Protein AF-A0A088GGJ1-F1 (afdb_monomer_lite)

Radius of gyration: 20.1 Å; chains: 1; bounding box: 57×40×62 Å

Secondary structure (DSSP, 8-state):
----PPPP-------PPP-EEEEEE-TTSSHHHHHTTSSSEEEEESSSHHHHTTS-EE---SHHHHHHHHHHTTTTT--EEEEE-HHHHHHHHHHHHHHHSTT-SSTTTGGGSTTHHHHHHHHHHHHHHHHHHHS-SEEEEEEEEEEETTEEEE-S-HHHHHHHHHH-SEEEEE-TT--EEEEEESS---GGG--GGGGG-B-HHHHHHHHHHHTT-

InterPro domains:
  IPR027417 P-loop containing nucleoside triphosphate hydrolase [SSF52540] (17-92)

Sequence (217 aa):
MPVKLSKFQEVTLKKPDPQIIAVYGEPMAGKTTFAGKGEKVLFLSFDGNAEKAGYNAEKPSSFDEIMEYIDVASDYGYETLVIDTVEDMAQLLETDIIDSDSKATSLKDANGGYGAGYSEFNKNFTKVVNAISNSGLKAFYLMRAQQTDEGLDIVLKEKLFNIIGGYSDGLIEISMKHEAKWKKKRYDWDAAQLTGPLANVTDPLKAKEEKLKELGL

Organism: NCBI:txid759620

pLDDT: mean 93.18, std 7.11, range [56.31, 98.81]

Structure (mmCIF, N/CA/C/O backbone):
data_AF-A0A088GGJ1-F1
#
_entry.id   AF-A0A088GGJ1-F1
#
loop_
_atom_site.group_PDB
_atom_site.id
_atom_site.type_symbol
_atom_site.label_atom_id
_atom_site.label_alt_id
_atom_site.label_comp_id
_atom_site.label_asym_id
_atom_site.label_entity_id
_atom_site.label_seq_id
_atom_site.pdbx_PDB_ins_code
_atom_site.Cartn_x
_atom_site.Cartn_y
_atom_site.Cartn_z
_atom_site.occupancy
_atom_site.B_iso_or_equiv
_atom_site.auth_seq_id
_atom_site.auth_comp_id
_atom_site.auth_asym_id
_atom_site.auth_atom_id
_atom_site.pdbx_PDB_model_num
ATOM 1 N N . MET A 1 1 ? -33.533 20.213 -29.602 1.00 56.31 1 MET A N 1
ATOM 2 C CA . MET A 1 1 ? -33.935 19.188 -28.613 1.00 56.31 1 MET A CA 1
ATOM 3 C C . MET A 1 1 ? -34.028 19.853 -27.247 1.00 56.31 1 MET A C 1
ATOM 5 O O . MET A 1 1 ? -33.085 20.557 -26.908 1.00 56.31 1 MET A O 1
ATOM 9 N N . PRO A 1 2 ? -35.131 19.708 -26.493 1.00 72.25 2 PRO A N 1
ATOM 10 C CA . PRO A 1 2 ? -35.205 20.233 -25.133 1.00 72.25 2 PRO A CA 1
ATOM 11 C C . PRO A 1 2 ? -34.287 19.424 -24.207 1.00 72.25 2 PRO A C 1
ATOM 13 O O . PRO A 1 2 ? -34.260 18.194 -24.269 1.00 72.25 2 PRO A O 1
ATOM 16 N N . VAL A 1 3 ? -33.521 20.119 -23.366 1.00 67.00 3 VAL A N 1
ATOM 17 C CA . VAL A 1 3 ? -32.640 19.501 -22.367 1.00 67.00 3 VAL A CA 1
ATOM 18 C C . VAL A 1 3 ? -33.502 18.814 -21.306 1.00 67.00 3 VAL A C 1
ATOM 20 O O . VAL A 1 3 ? -34.358 19.449 -20.693 1.00 67.00 3 VAL A O 1
ATOM 23 N N . LYS A 1 4 ? -33.277 17.517 -21.072 1.00 71.56 4 LYS A N 1
ATOM 24 C CA . LYS A 1 4 ? -33.809 16.811 -19.899 1.00 71.56 4 LYS A CA 1
ATOM 25 C C . LYS A 1 4 ? -32.833 17.001 -18.741 1.00 71.56 4 LYS A C 1
ATOM 27 O O . LYS A 1 4 ? -31.822 16.312 -18.679 1.00 71.56 4 LYS A O 1
ATOM 32 N N . LEU A 1 5 ? -33.142 17.923 -17.834 1.00 73.31 5 LEU A N 1
ATOM 33 C CA . LEU A 1 5 ? -32.525 17.951 -16.508 1.00 73.31 5 LEU A CA 1
ATOM 34 C C . LEU A 1 5 ? -33.343 17.077 -15.554 1.00 73.31 5 LEU A C 1
ATOM 36 O O . LEU A 1 5 ? -34.572 17.171 -15.516 1.00 73.31 5 LEU A O 1
ATOM 40 N N . SER A 1 6 ? -32.662 16.223 -14.790 1.00 80.25 6 SER A N 1
ATOM 41 C CA . SER A 1 6 ? -33.277 15.536 -13.656 1.00 80.25 6 SER A CA 1
ATOM 42 C C . SER A 1 6 ? -33.669 16.554 -12.582 1.00 80.25 6 SER A C 1
ATOM 44 O O . SER A 1 6 ? -33.078 17.629 -12.462 1.00 80.25 6 SER A O 1
ATOM 46 N N . LYS A 1 7 ? -34.698 16.225 -11.795 1.00 81.31 7 LYS A N 1
ATOM 47 C CA . LYS A 1 7 ? -35.047 17.028 -10.621 1.00 81.31 7 LYS A CA 1
ATOM 48 C C . LYS A 1 7 ? -33.914 16.941 -9.601 1.00 81.31 7 LYS A C 1
ATOM 5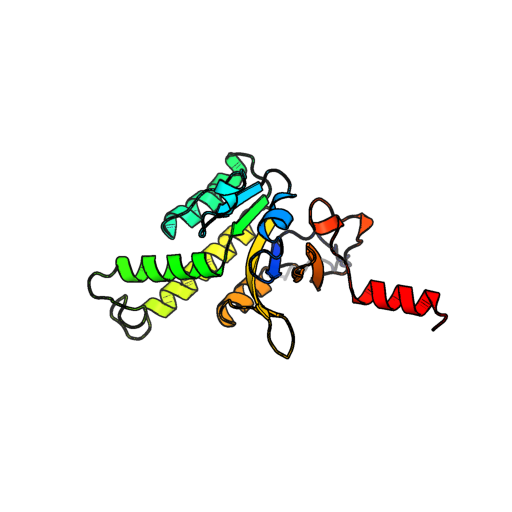0 O O . LYS A 1 7 ? -33.343 15.869 -9.411 1.00 81.31 7 LYS A O 1
ATOM 55 N N . PHE A 1 8 ? -33.637 18.063 -8.943 1.00 83.62 8 PHE A N 1
ATOM 56 C CA . PHE A 1 8 ? -32.744 18.110 -7.793 1.00 83.62 8 PHE A CA 1
ATOM 57 C C . PHE A 1 8 ? -33.189 17.072 -6.753 1.00 83.62 8 PHE A C 1
ATOM 59 O O . PHE A 1 8 ? -34.368 17.018 -6.397 1.00 83.62 8 PHE A O 1
ATOM 66 N N . GLN A 1 9 ? -32.251 16.244 -6.301 1.00 84.88 9 GLN A N 1
ATOM 67 C CA . GLN A 1 9 ? -32.431 15.355 -5.161 1.00 84.88 9 GLN A CA 1
ATOM 68 C C . GLN A 1 9 ? -31.601 15.893 -4.003 1.00 84.88 9 GLN A C 1
ATOM 70 O O . GLN A 1 9 ? -30.448 16.282 -4.195 1.00 84.88 9 GLN A O 1
ATOM 75 N N . GLU A 1 10 ? -32.182 15.894 -2.806 1.00 79.38 10 GLU A N 1
ATOM 76 C CA . GLU A 1 10 ? -31.410 16.126 -1.590 1.00 79.38 10 GLU A CA 1
ATOM 77 C C . GLU A 1 10 ? -30.337 15.042 -1.460 1.00 79.38 10 GLU A C 1
ATOM 79 O O . GLU A 1 10 ? -30.614 13.845 -1.553 1.00 79.38 10 GLU A O 1
ATOM 84 N N . VAL A 1 11 ? -29.091 15.474 -1.281 1.00 80.69 11 VAL A N 1
ATOM 85 C CA . VAL A 1 11 ? -27.947 14.573 -1.163 1.00 80.69 11 VAL A CA 1
ATOM 86 C C . VAL A 1 11 ? -27.756 14.225 0.307 1.00 80.69 11 VAL A C 1
ATOM 88 O O . VAL A 1 11 ? -27.338 15.064 1.101 1.00 80.69 11 VAL A O 1
ATOM 91 N N . THR A 1 12 ? -28.011 12.970 0.673 1.00 76.62 12 THR A N 1
ATOM 92 C CA . THR A 1 12 ? -27.539 12.420 1.949 1.00 76.62 12 THR A CA 1
ATOM 93 C C . THR A 1 12 ? -26.160 11.809 1.740 1.00 76.62 12 THR A C 1
ATOM 95 O O . THR A 1 12 ? -26.017 10.784 1.072 1.00 76.62 12 THR A O 1
ATOM 98 N N . LEU A 1 13 ? -25.133 12.437 2.310 1.00 75.75 13 LEU A N 1
ATOM 99 C CA . LEU A 1 13 ? -23.775 11.905 2.269 1.00 75.75 13 LEU A CA 1
ATOM 100 C C . LEU A 1 13 ? -23.693 10.653 3.152 1.00 75.75 13 LEU A C 1
ATOM 102 O O . LEU A 1 13 ? -23.905 10.723 4.362 1.00 75.75 13 LEU A O 1
ATOM 106 N N . LYS A 1 14 ? -23.381 9.504 2.547 1.00 76.44 14 LYS A N 1
ATOM 107 C CA . LYS A 1 14 ? -23.030 8.284 3.284 1.00 76.44 14 LYS A CA 1
ATOM 108 C C . LYS A 1 14 ? -21.540 8.311 3.612 1.00 76.44 14 LYS A C 1
ATOM 110 O O . LYS A 1 14 ? -20.738 8.707 2.771 1.00 76.44 14 LYS A O 1
ATOM 115 N N . LYS A 1 15 ? -21.179 7.872 4.819 1.00 85.00 15 LYS A N 1
ATOM 116 C CA . LYS A 1 15 ? -19.791 7.599 5.204 1.00 85.00 15 LYS A CA 1
ATOM 117 C C . LYS A 1 15 ? -19.523 6.115 4.928 1.00 85.00 15 LYS A C 1
ATOM 119 O O . LYS A 1 15 ? -20.029 5.298 5.692 1.00 85.00 15 LYS A O 1
ATOM 124 N N . PRO A 1 16 ? -18.847 5.750 3.829 1.00 87.81 16 PRO A N 1
ATOM 125 C CA . PRO A 1 16 ? -18.497 4.357 3.584 1.00 87.81 16 PRO A CA 1
ATOM 126 C C . PRO A 1 16 ? -17.474 3.872 4.615 1.00 87.81 16 PRO A C 1
ATOM 128 O O . PRO A 1 16 ? -16.699 4.672 5.155 1.00 87.81 16 PRO A O 1
ATOM 131 N N . ASP A 1 17 ? -17.454 2.563 4.846 1.00 89.94 17 ASP A N 1
ATOM 132 C CA . ASP A 1 17 ? -16.420 1.923 5.654 1.00 89.94 17 ASP A CA 1
ATOM 133 C C . ASP A 1 17 ? -15.046 2.094 4.993 1.00 89.94 17 ASP A C 1
ATOM 135 O O . ASP A 1 17 ? -14.956 2.016 3.762 1.00 89.94 17 ASP A O 1
ATOM 139 N N . PRO A 1 18 ? -13.971 2.298 5.774 1.00 94.50 18 PRO A N 1
ATOM 140 C CA . PRO A 1 18 ? -12.622 2.412 5.233 1.00 94.50 18 PRO A CA 1
ATOM 141 C C . PRO A 1 18 ? -12.204 1.128 4.509 1.00 94.50 18 PRO A C 1
ATOM 143 O O . PRO A 1 18 ? -12.178 0.051 5.115 1.00 94.50 18 PRO A O 1
ATOM 146 N N . GLN A 1 19 ? -11.838 1.256 3.233 1.00 95.62 19 GLN A N 1
ATOM 147 C CA . GLN A 1 19 ? -11.406 0.137 2.395 1.00 95.62 19 GLN A CA 1
ATOM 148 C C . GLN A 1 19 ? -9.896 0.134 2.188 1.00 95.62 19 GLN A C 1
ATOM 150 O O . GLN A 1 19 ? -9.280 -0.921 2.267 1.00 95.62 19 GLN A O 1
ATOM 155 N N . ILE A 1 20 ? -9.279 1.294 1.958 1.00 97.94 20 ILE A N 1
ATOM 156 C CA . ILE A 1 20 ? -7.857 1.372 1.599 1.00 97.94 20 ILE A CA 1
ATOM 157 C C . ILE A 1 20 ? -7.114 2.191 2.642 1.00 97.94 20 ILE A C 1
ATOM 159 O O . ILE A 1 20 ? -7.372 3.382 2.805 1.00 97.94 20 ILE A O 1
ATOM 163 N N . ILE A 1 21 ? -6.174 1.571 3.348 1.00 98.38 21 ILE A N 1
ATOM 164 C CA . ILE A 1 21 ? -5.473 2.194 4.468 1.00 98.38 21 ILE A CA 1
ATOM 165 C C . ILE A 1 21 ? -3.963 2.149 4.254 1.00 98.38 21 ILE A C 1
ATOM 167 O O . ILE A 1 21 ? -3.356 1.092 4.095 1.00 98.38 21 ILE A O 1
ATOM 171 N N . ALA A 1 22 ? -3.338 3.319 4.324 1.00 98.56 22 ALA A N 1
ATOM 172 C CA . ALA A 1 22 ? -1.894 3.445 4.393 1.00 98.56 22 ALA A CA 1
ATOM 173 C C . ALA A 1 22 ? -1.427 3.298 5.849 1.00 98.56 22 ALA A C 1
ATOM 175 O O . ALA A 1 22 ? -1.969 3.939 6.751 1.00 98.56 22 ALA A O 1
ATOM 176 N N . VAL A 1 23 ? -0.409 2.475 6.086 1.00 98.56 23 VAL A N 1
ATOM 177 C CA . VAL A 1 23 ? 0.143 2.196 7.416 1.00 98.56 23 VAL A CA 1
ATOM 178 C C . VAL A 1 23 ? 1.650 2.391 7.375 1.00 98.56 23 VAL A C 1
ATOM 180 O O . VAL A 1 23 ? 2.334 1.781 6.558 1.00 98.56 23 VAL A O 1
ATOM 183 N N . TYR A 1 24 ? 2.189 3.203 8.279 1.00 98.50 24 TYR A N 1
ATOM 184 C CA . TYR A 1 24 ? 3.630 3.407 8.399 1.00 98.50 24 TYR A CA 1
ATOM 185 C C . TYR A 1 24 ? 4.116 3.241 9.835 1.00 98.50 24 TYR A C 1
ATOM 187 O O . TYR A 1 24 ? 3.351 3.321 10.796 1.00 98.50 24 TYR A O 1
ATOM 195 N N . GLY A 1 25 ? 5.411 2.988 9.974 1.00 98.06 25 GLY A N 1
ATOM 196 C CA . GLY A 1 25 ? 6.075 2.805 11.257 1.00 98.06 25 GLY A CA 1
ATOM 197 C C . GLY A 1 25 ? 7.476 2.242 11.070 1.00 98.06 25 GLY A C 1
ATOM 198 O O . GLY A 1 25 ? 7.819 1.737 9.993 1.00 98.06 25 GLY A O 1
ATOM 199 N N . GLU A 1 26 ? 8.279 2.292 12.124 1.00 96.75 26 GLU A N 1
ATOM 200 C CA . GLU A 1 26 ? 9.641 1.756 12.112 1.00 96.75 26 GLU A CA 1
ATOM 201 C C . GLU A 1 26 ? 9.669 0.252 11.783 1.00 96.75 26 GLU A C 1
ATOM 203 O O . GLU A 1 26 ? 8.655 -0.461 11.914 1.00 96.75 26 GLU A O 1
ATOM 208 N N . PRO A 1 27 ? 10.808 -0.276 11.303 1.00 94.69 27 PRO A N 1
ATOM 209 C CA . PRO A 1 27 ? 11.035 -1.715 11.279 1.00 94.69 27 PRO A CA 1
ATOM 210 C C . PRO A 1 27 ? 10.676 -2.340 12.633 1.00 94.69 27 PRO A C 1
ATOM 212 O O . PRO A 1 27 ? 10.965 -1.777 13.680 1.00 94.69 27 PRO A O 1
ATOM 215 N N . MET A 1 28 ? 10.017 -3.501 12.612 1.00 94.12 28 MET A N 1
ATOM 216 C CA . MET A 1 28 ? 9.553 -4.213 13.817 1.00 94.12 28 MET A CA 1
ATOM 217 C C . MET A 1 28 ? 8.445 -3.525 14.641 1.00 94.12 28 MET A C 1
ATOM 219 O O . MET A 1 28 ? 7.999 -4.100 15.629 1.00 94.12 28 MET A O 1
ATOM 223 N N . ALA A 1 29 ? 7.882 -2.391 14.204 1.00 96.06 29 ALA A N 1
ATOM 224 C CA . ALA A 1 29 ? 6.746 -1.755 14.891 1.00 96.06 29 ALA A CA 1
ATOM 225 C C . ALA A 1 29 ? 5.457 -2.613 14.916 1.00 96.06 29 ALA A C 1
ATOM 227 O O . ALA A 1 29 ? 4.518 -2.307 15.645 1.00 96.06 29 ALA A O 1
ATOM 228 N N . GLY A 1 30 ? 5.394 -3.714 14.156 1.00 96.06 30 GLY A N 1
ATOM 229 C CA . GLY A 1 30 ? 4.238 -4.622 14.116 1.00 96.06 30 GLY A CA 1
ATOM 230 C C . GLY A 1 30 ? 3.258 -4.356 12.969 1.00 96.06 30 GLY A C 1
ATOM 231 O O . GLY A 1 30 ? 2.095 -4.728 13.073 1.00 96.06 30 GLY A O 1
ATOM 232 N N . LYS A 1 31 ? 3.714 -3.736 11.872 1.00 97.62 31 LYS A N 1
ATOM 233 C CA . LYS A 1 31 ? 2.897 -3.431 10.679 1.00 97.62 31 LYS A CA 1
ATOM 234 C C . LYS A 1 31 ? 2.270 -4.675 10.038 1.00 97.62 31 LYS A C 1
ATOM 236 O O . LYS A 1 31 ? 1.054 -4.725 9.881 1.00 97.62 31 LYS A O 1
ATOM 241 N N . THR A 1 32 ? 3.077 -5.697 9.753 1.00 97.50 32 THR A N 1
ATOM 242 C CA . THR A 1 32 ? 2.615 -6.980 9.199 1.00 97.50 32 THR A CA 1
ATOM 243 C C . THR A 1 32 ? 1.610 -7.651 10.140 1.00 97.50 32 THR A C 1
ATOM 245 O O . THR A 1 32 ? 0.530 -8.046 9.718 1.00 97.50 32 THR A O 1
ATOM 248 N N . THR A 1 33 ? 1.897 -7.677 11.449 1.00 97.19 33 THR A N 1
ATOM 249 C CA . THR A 1 33 ? 0.981 -8.205 12.478 1.00 97.19 33 THR A CA 1
ATOM 250 C C . THR A 1 33 ? -0.325 -7.423 12.574 1.00 97.19 33 THR A C 1
ATOM 252 O O . THR A 1 3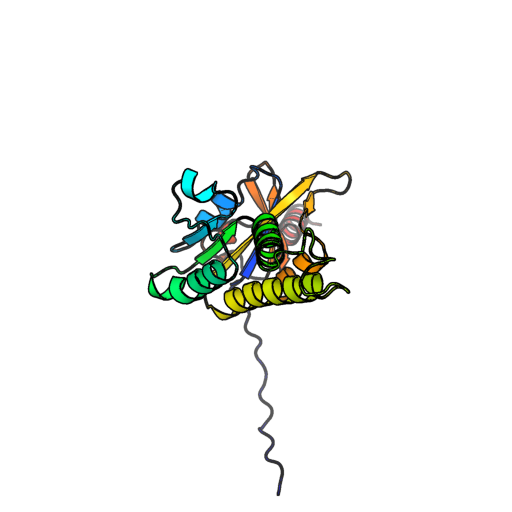3 ? -1.373 -8.002 12.848 1.00 97.19 33 THR A O 1
ATOM 255 N N . PHE A 1 34 ? -0.286 -6.105 12.383 1.00 97.81 34 PHE A N 1
ATOM 256 C CA . PHE A 1 34 ? -1.483 -5.277 12.343 1.00 97.81 34 PHE A CA 1
ATOM 257 C C . PHE A 1 34 ? -2.349 -5.650 11.138 1.00 97.81 34 PHE A C 1
ATOM 259 O O . PHE A 1 34 ? -3.504 -6.017 11.327 1.00 97.81 34 PHE A O 1
ATOM 266 N N . ALA A 1 35 ? -1.792 -5.643 9.925 1.00 97.50 35 ALA A N 1
ATOM 267 C CA . ALA A 1 35 ? -2.544 -5.972 8.714 1.00 97.50 35 ALA A CA 1
ATOM 268 C C . ALA A 1 35 ? -3.042 -7.431 8.692 1.00 97.50 35 ALA A C 1
ATOM 270 O O . ALA A 1 35 ? -4.145 -7.702 8.223 1.00 97.50 35 ALA A O 1
ATOM 271 N N . GLY A 1 36 ? -2.283 -8.356 9.286 1.00 97.19 36 GLY A N 1
ATOM 272 C CA . GLY A 1 36 ? -2.622 -9.780 9.367 1.00 97.19 36 GLY A CA 1
ATOM 273 C C . GLY A 1 36 ? -3.855 -10.108 10.215 1.00 97.19 36 GLY A C 1
ATOM 274 O O . GLY A 1 36 ? -4.354 -11.225 10.146 1.00 97.19 36 GLY A O 1
ATOM 275 N N . LYS A 1 37 ? -4.387 -9.150 10.988 1.00 96.19 37 LYS A N 1
ATOM 276 C CA . LYS A 1 37 ? -5.664 -9.295 11.717 1.00 96.19 37 LYS A CA 1
ATOM 277 C C . LYS A 1 37 ? -6.896 -9.032 10.838 1.00 96.19 37 LYS A C 1
ATOM 279 O O . LYS A 1 37 ? -8.009 -8.994 11.363 1.00 96.19 37 LYS A O 1
ATOM 284 N N . GLY A 1 38 ? -6.704 -8.759 9.546 1.00 95.25 38 GLY A N 1
ATOM 285 C CA . GLY A 1 38 ? -7.784 -8.627 8.570 1.00 95.25 38 GLY A CA 1
ATOM 286 C C . GLY A 1 38 ? -8.504 -9.949 8.291 1.00 95.25 38 GLY A C 1
ATOM 287 O O . GLY A 1 38 ? -8.072 -11.023 8.708 1.00 95.25 38 GLY A O 1
ATOM 288 N N . GLU A 1 39 ? -9.614 -9.868 7.566 1.00 96.31 39 GLU A N 1
ATOM 289 C CA . GLU A 1 39 ? -10.362 -11.043 7.115 1.00 96.31 39 GLU A CA 1
ATOM 290 C C . GLU A 1 39 ? -9.713 -11.600 5.846 1.00 96.31 39 GLU A C 1
ATOM 292 O O . GLU A 1 39 ? -9.422 -10.837 4.923 1.00 96.31 39 GLU A O 1
ATOM 297 N N . LYS A 1 40 ? -9.456 -12.920 5.835 1.00 97.81 40 LYS A N 1
ATOM 298 C CA . LYS A 1 40 ? -8.882 -13.693 4.714 1.00 97.81 40 LYS A CA 1
ATOM 299 C C . LYS A 1 40 ? -7.817 -12.906 3.942 1.00 97.81 40 LYS A C 1
ATOM 301 O O . LYS A 1 40 ? -8.040 -12.449 2.821 1.00 97.81 40 LYS A O 1
ATOM 306 N N . VAL A 1 41 ? -6.678 -12.713 4.598 1.00 98.44 41 VAL A N 1
ATOM 307 C CA . VAL A 1 41 ? -5.607 -11.831 4.129 1.00 98.44 41 VAL A CA 1
ATOM 308 C C . VAL A 1 41 ? -4.680 -12.552 3.153 1.00 98.44 41 VAL A C 1
ATOM 310 O O . VAL A 1 41 ? -4.210 -13.648 3.468 1.00 98.44 41 VAL A O 1
ATOM 313 N N . LEU A 1 42 ? -4.381 -11.898 2.030 1.00 98.69 42 LEU A N 1
ATOM 314 C CA . LEU A 1 42 ? -3.253 -12.195 1.148 1.00 98.69 42 LEU A CA 1
ATOM 315 C C . LEU A 1 42 ? -2.199 -11.092 1.277 1.00 98.69 42 LEU A C 1
ATOM 317 O O . LEU A 1 42 ? -2.494 -9.912 1.071 1.00 98.69 42 LEU A O 1
ATOM 321 N N . PHE A 1 43 ? -0.963 -11.474 1.579 1.00 98.81 43 PHE A N 1
ATOM 322 C CA . PHE A 1 43 ? 0.186 -10.577 1.517 1.00 98.81 43 PHE A CA 1
ATOM 323 C C . PHE A 1 43 ? 0.891 -10.709 0.168 1.00 98.81 43 PHE A C 1
ATOM 325 O O . PHE A 1 43 ? 1.319 -11.794 -0.203 1.00 98.81 43 PHE A O 1
ATOM 332 N N . LEU A 1 44 ? 1.108 -9.590 -0.516 1.00 98.50 44 LEU A N 1
ATOM 333 C CA . LEU A 1 44 ? 2.184 -9.462 -1.494 1.00 98.50 44 LEU A CA 1
ATOM 334 C C . LEU A 1 44 ? 3.422 -9.001 -0.721 1.00 98.50 44 LEU A C 1
ATOM 336 O O . LEU A 1 44 ? 3.578 -7.814 -0.415 1.00 98.50 44 LEU A O 1
ATOM 340 N N . SER A 1 45 ? 4.236 -9.974 -0.304 1.00 96.62 45 SER A N 1
ATOM 341 C CA . SER A 1 45 ? 5.382 -9.794 0.587 1.00 96.62 45 SER A CA 1
ATOM 342 C C . SER A 1 45 ? 6.682 -9.731 -0.208 1.00 96.62 45 SER A C 1
ATOM 344 O O . SER A 1 45 ? 7.277 -10.742 -0.575 1.00 96.62 45 SER A O 1
ATOM 346 N N . PHE A 1 46 ? 7.158 -8.515 -0.440 1.00 96.06 46 PHE A N 1
ATOM 347 C CA . PHE A 1 46 ? 8.383 -8.234 -1.183 1.00 96.06 46 PHE A CA 1
ATOM 348 C C . PHE A 1 46 ? 9.644 -8.475 -0.333 1.00 96.06 46 PHE A C 1
ATOM 350 O O . PHE A 1 46 ? 10.674 -8.909 -0.859 1.00 96.06 46 PHE A O 1
ATOM 357 N N . ASP A 1 47 ? 9.554 -8.298 0.991 1.00 90.25 47 ASP A N 1
ATOM 358 C CA . ASP A 1 47 ? 10.647 -8.590 1.931 1.00 90.25 47 ASP A CA 1
ATOM 359 C C . ASP A 1 47 ? 10.681 -10.057 2.419 1.00 90.25 47 ASP A C 1
ATOM 361 O O . ASP A 1 47 ? 11.677 -10.507 2.998 1.00 90.25 47 ASP A O 1
ATOM 365 N N . GLY A 1 48 ? 9.620 -10.827 2.146 1.00 89.44 48 GLY A N 1
ATOM 366 C CA . GLY A 1 48 ? 9.462 -12.234 2.526 1.00 89.44 48 GLY A CA 1
ATOM 367 C C . GLY A 1 48 ? 9.232 -12.474 4.023 1.00 89.44 48 GLY A C 1
ATOM 368 O O . GLY A 1 48 ? 9.353 -13.610 4.488 1.00 89.44 48 GLY A O 1
ATOM 369 N N . ASN A 1 49 ? 8.953 -11.437 4.815 1.00 91.81 49 ASN A N 1
ATOM 370 C CA . ASN A 1 49 ? 8.747 -11.592 6.257 1.00 91.81 49 ASN A CA 1
ATOM 371 C C . ASN A 1 49 ? 7.350 -12.117 6.603 1.00 91.81 49 ASN A C 1
ATOM 373 O O . ASN A 1 49 ? 7.208 -12.821 7.604 1.00 91.81 49 ASN A O 1
ATOM 377 N N . ALA A 1 50 ? 6.333 -11.824 5.787 1.00 94.81 50 ALA A N 1
ATOM 378 C CA . ALA A 1 50 ? 4.971 -12.292 6.040 1.00 94.81 50 ALA A CA 1
ATOM 379 C C . ALA A 1 50 ? 4.862 -13.824 5.924 1.00 94.81 50 ALA A C 1
ATOM 381 O O . ALA A 1 50 ? 4.288 -14.464 6.804 1.00 94.81 50 ALA A O 1
ATOM 382 N N . GLU A 1 51 ? 5.494 -14.418 4.907 1.00 93.69 51 GLU A N 1
ATOM 383 C CA . GLU A 1 51 ? 5.547 -15.876 4.722 1.00 93.69 51 GLU A CA 1
ATOM 384 C C . GLU A 1 51 ? 6.233 -16.562 5.914 1.00 93.69 51 GLU A C 1
ATOM 386 O O . GLU A 1 51 ? 5.698 -17.497 6.505 1.00 93.69 51 GLU A O 1
ATOM 391 N N . LYS A 1 52 ? 7.385 -16.035 6.352 1.00 93.19 52 LYS A N 1
ATOM 392 C CA . LYS A 1 52 ? 8.116 -16.551 7.526 1.00 93.19 52 LYS A CA 1
ATOM 393 C C . LYS A 1 52 ? 7.306 -16.469 8.819 1.00 93.19 52 LYS A C 1
ATOM 395 O O . LYS A 1 52 ? 7.528 -17.266 9.727 1.00 93.19 52 LYS A O 1
ATOM 400 N N . ALA A 1 53 ? 6.397 -15.503 8.915 1.00 93.44 53 ALA A N 1
ATOM 401 C CA . ALA A 1 53 ? 5.481 -15.354 10.039 1.00 93.44 53 ALA A CA 1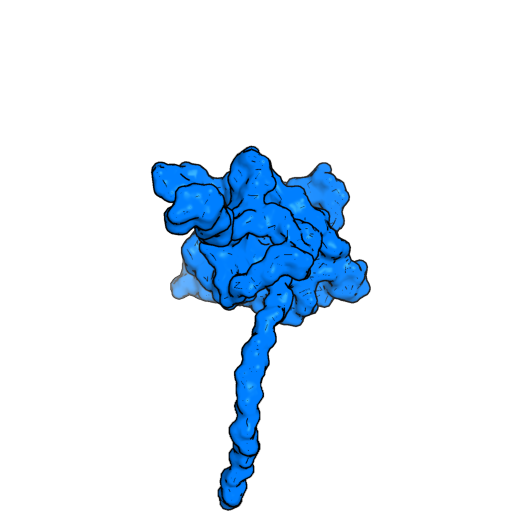
ATOM 402 C C . ALA A 1 53 ? 4.242 -16.270 9.940 1.00 93.44 53 ALA A C 1
ATOM 404 O O . ALA A 1 53 ? 3.436 -16.286 10.870 1.00 93.44 53 ALA A O 1
ATOM 405 N N . GLY A 1 54 ? 4.104 -17.046 8.859 1.00 95.94 54 GLY A N 1
ATOM 406 C CA . GLY A 1 54 ? 3.025 -18.014 8.655 1.00 95.94 54 GLY A CA 1
ATOM 407 C C . GLY A 1 54 ? 1.745 -17.430 8.054 1.00 95.94 54 GLY A C 1
ATOM 408 O O . GLY A 1 54 ? 0.695 -18.063 8.156 1.00 95.94 54 GLY A O 1
ATOM 409 N N . TYR A 1 55 ? 1.799 -16.233 7.461 1.00 97.75 55 TYR A N 1
ATOM 410 C CA . TYR A 1 55 ? 0.665 -15.669 6.723 1.00 97.75 55 TYR A CA 1
ATOM 411 C C . TYR A 1 55 ? 0.580 -16.252 5.307 1.00 97.75 55 TYR A C 1
ATOM 413 O O . TYR A 1 55 ? 1.594 -16.664 4.747 1.00 97.75 55 TYR A O 1
ATOM 421 N N . ASN A 1 56 ? -0.615 -16.222 4.701 1.00 98.06 56 ASN A N 1
ATOM 422 C CA . ASN A 1 56 ? -0.744 -16.445 3.259 1.00 98.06 56 ASN A CA 1
ATOM 423 C C . ASN A 1 56 ? -0.045 -15.288 2.546 1.00 98.06 56 ASN A C 1
ATOM 425 O O . ASN A 1 56 ? -0.507 -14.143 2.607 1.00 98.06 56 ASN A O 1
ATOM 429 N N . ALA A 1 57 ? 1.097 -15.579 1.944 1.00 97.94 57 ALA A N 1
ATOM 430 C CA . ALA A 1 57 ? 1.969 -14.579 1.375 1.00 97.94 57 ALA A CA 1
ATOM 431 C C . ALA A 1 57 ? 2.571 -15.101 0.080 1.00 97.94 57 ALA A C 1
ATOM 433 O O . ALA A 1 57 ? 3.073 -16.218 0.034 1.00 97.94 57 ALA A O 1
ATOM 434 N N . GLU A 1 58 ? 2.555 -14.247 -0.930 1.00 97.88 58 GLU A N 1
ATOM 435 C CA . GLU A 1 58 ? 3.213 -14.468 -2.205 1.00 97.88 58 GLU A CA 1
ATOM 436 C C . GLU A 1 58 ? 4.292 -13.408 -2.383 1.00 97.88 58 GLU A C 1
ATOM 438 O O . GLU A 1 58 ? 4.164 -12.282 -1.887 1.00 97.88 58 GLU A O 1
ATOM 443 N N . LYS A 1 59 ? 5.364 -13.758 -3.092 1.00 96.44 59 LYS A N 1
ATOM 444 C CA . LYS A 1 59 ? 6.457 -12.836 -3.407 1.00 96.44 59 LYS A CA 1
ATOM 445 C C . LYS A 1 59 ? 6.513 -12.603 -4.917 1.00 96.44 59 LYS A C 1
ATOM 447 O O . LYS A 1 59 ? 7.229 -13.334 -5.601 1.00 96.44 59 LYS A O 1
ATOM 452 N N . PRO A 1 60 ? 5.788 -11.594 -5.436 1.00 96.62 60 PRO A N 1
ATOM 453 C CA . PRO A 1 60 ? 5.849 -11.250 -6.848 1.00 96.62 60 PRO A CA 1
ATOM 454 C C . PRO A 1 60 ? 7.267 -10.850 -7.260 1.00 96.62 60 PRO A C 1
ATOM 456 O O . PRO A 1 60 ? 7.996 -10.210 -6.494 1.00 96.62 60 PRO A O 1
ATOM 459 N N . SER A 1 61 ? 7.630 -11.202 -8.486 1.00 96.00 61 SER A N 1
ATOM 460 C CA . SER A 1 61 ? 8.957 -10.987 -9.067 1.00 96.00 61 SER A CA 1
ATOM 461 C C . SER A 1 61 ? 8.961 -10.082 -10.304 1.00 96.00 61 SER A C 1
ATOM 463 O O . SER A 1 61 ? 10.030 -9.771 -10.821 1.00 96.00 61 SER A O 1
ATOM 465 N N . SER A 1 62 ? 7.793 -9.615 -10.751 1.00 97.69 62 SER A N 1
ATOM 466 C CA . SER A 1 62 ? 7.640 -8.689 -11.880 1.00 97.69 62 SER A CA 1
ATOM 467 C C . SER A 1 62 ? 6.392 -7.814 -11.730 1.00 97.69 62 SER A C 1
ATOM 469 O O . SER A 1 62 ? 5.535 -8.074 -10.877 1.00 97.69 62 SER A O 1
ATOM 471 N N . PHE A 1 63 ? 6.263 -6.778 -12.568 1.00 98.31 63 PHE A N 1
ATOM 472 C CA . PHE A 1 63 ? 5.028 -5.992 -12.655 1.00 98.31 63 PHE A CA 1
ATOM 473 C C . PHE A 1 63 ? 3.815 -6.861 -13.017 1.00 98.31 63 PHE A C 1
ATOM 475 O O . PHE A 1 63 ? 2.754 -6.703 -12.412 1.00 98.31 63 PHE A O 1
ATOM 482 N N . ASP A 1 64 ? 3.969 -7.780 -13.971 1.00 98.25 64 ASP A N 1
ATOM 483 C CA . ASP A 1 64 ? 2.865 -8.607 -14.461 1.00 98.25 64 ASP A CA 1
ATOM 484 C C . ASP A 1 64 ? 2.349 -9.563 -13.377 1.00 98.25 64 ASP A C 1
ATOM 486 O O . ASP A 1 64 ? 1.137 -9.657 -13.184 1.00 98.25 64 ASP A O 1
ATOM 490 N N . GLU A 1 65 ? 3.240 -10.174 -12.586 1.00 98.31 65 GLU A N 1
ATOM 491 C CA . GLU A 1 65 ? 2.830 -11.019 -11.454 1.00 98.31 65 GLU A CA 1
ATOM 492 C C . GLU A 1 65 ? 2.064 -10.226 -10.389 1.00 98.31 65 GLU A C 1
ATOM 494 O O . GLU A 1 65 ? 1.060 -10.708 -9.869 1.00 98.31 65 GLU A O 1
ATOM 499 N N . ILE A 1 66 ? 2.487 -8.992 -10.071 1.00 98.62 66 ILE A N 1
ATOM 500 C CA . ILE A 1 66 ? 1.733 -8.134 -9.138 1.00 98.62 66 ILE A CA 1
ATOM 501 C C . ILE A 1 66 ? 0.299 -7.949 -9.642 1.00 98.62 66 ILE A C 1
ATOM 503 O O . ILE A 1 66 ? -0.651 -8.063 -8.867 1.00 98.62 66 ILE A O 1
ATOM 507 N N . MET A 1 67 ? 0.146 -7.640 -10.930 1.00 98.69 67 MET A N 1
ATOM 508 C CA . MET A 1 67 ? -1.160 -7.400 -11.538 1.00 98.69 67 MET A CA 1
ATOM 509 C C . MET A 1 67 ? -2.025 -8.663 -11.541 1.00 98.69 67 MET A C 1
ATOM 511 O O . MET A 1 67 ? -3.208 -8.566 -11.220 1.00 98.69 67 MET A O 1
ATOM 515 N N . GLU A 1 68 ? -1.445 -9.825 -11.844 1.00 98.56 68 GLU A N 1
ATOM 516 C CA . GLU A 1 68 ? -2.141 -11.115 -11.819 1.00 98.56 68 GLU A CA 1
ATOM 517 C C . GLU A 1 68 ? -2.651 -11.452 -10.415 1.00 98.56 68 GLU A C 1
ATOM 519 O O . GLU A 1 68 ? -3.837 -11.736 -10.252 1.00 98.56 68 GLU A O 1
ATOM 524 N N . TYR A 1 69 ? -1.811 -11.328 -9.382 1.00 98.56 69 TYR A N 1
ATOM 525 C CA . TYR A 1 69 ? -2.246 -11.583 -8.007 1.00 98.56 69 TYR A CA 1
ATOM 526 C C . TYR A 1 69 ? -3.393 -10.670 -7.569 1.00 98.56 69 TYR A C 1
ATOM 528 O O . TYR A 1 69 ? -4.304 -11.125 -6.880 1.00 98.56 69 TYR A O 1
ATOM 536 N N . ILE A 1 70 ? -3.365 -9.389 -7.952 1.00 98.56 70 ILE A N 1
ATOM 537 C CA . ILE A 1 70 ? -4.452 -8.450 -7.637 1.00 98.56 70 ILE A CA 1
ATOM 538 C C . ILE A 1 70 ? -5.757 -8.874 -8.323 1.00 98.56 70 ILE A C 1
ATOM 540 O O . ILE A 1 70 ? -6.815 -8.774 -7.704 1.00 98.56 70 ILE A O 1
ATOM 544 N N . ASP A 1 71 ? -5.681 -9.327 -9.575 1.00 98.19 71 ASP A N 1
ATOM 545 C CA . ASP A 1 71 ? -6.842 -9.715 -10.382 1.00 98.19 71 ASP A CA 1
ATOM 546 C C . ASP A 1 71 ? -7.526 -10.972 -9.826 1.00 98.19 71 ASP A C 1
ATOM 548 O O . ASP A 1 71 ? -8.741 -10.988 -9.640 1.00 98.19 71 ASP A O 1
ATOM 552 N N . VAL A 1 72 ? -6.742 -11.996 -9.470 1.00 98.19 72 VAL A N 1
ATOM 553 C CA . VAL A 1 72 ? -7.285 -13.307 -9.070 1.00 98.19 72 VAL A CA 1
ATOM 554 C C . VAL A 1 72 ? -7.563 -13.442 -7.571 1.00 98.19 72 VAL A C 1
ATOM 556 O O . VAL A 1 72 ? -8.229 -14.388 -7.159 1.00 98.19 72 VAL A O 1
ATOM 559 N N . ALA A 1 73 ? -7.078 -12.537 -6.714 1.00 98.25 73 ALA A N 1
ATOM 560 C CA . ALA A 1 73 ? -7.168 -12.705 -5.257 1.00 98.25 73 ALA A CA 1
ATOM 561 C C . ALA A 1 73 ? -8.604 -12.951 -4.747 1.00 98.25 73 ALA A C 1
ATOM 563 O O . ALA A 1 73 ? -8.818 -13.801 -3.877 1.00 98.25 73 ALA A O 1
ATOM 564 N N . SER A 1 74 ? -9.595 -12.247 -5.298 1.00 97.56 74 SER A N 1
ATOM 565 C CA . SER A 1 74 ? -11.000 -12.410 -4.903 1.00 97.56 74 SER A CA 1
ATOM 566 C C . SER A 1 74 ? -11.568 -13.779 -5.307 1.00 97.56 74 SER A C 1
ATOM 568 O O . SER A 1 74 ? -12.285 -14.397 -4.516 1.00 97.56 74 SER A O 1
ATOM 570 N N . ASP A 1 75 ? -11.179 -14.306 -6.472 1.00 97.75 75 ASP A N 1
ATOM 571 C CA . ASP A 1 75 ? -11.583 -15.630 -6.965 1.00 97.75 75 ASP A CA 1
ATOM 572 C C . ASP A 1 75 ? -11.054 -16.766 -6.076 1.00 97.75 75 ASP A C 1
ATOM 574 O O . ASP A 1 75 ? -11.704 -17.802 -5.916 1.00 97.75 75 ASP A O 1
ATOM 578 N N . TYR A 1 76 ? -9.905 -16.548 -5.429 1.00 97.75 76 TYR A N 1
ATOM 579 C CA . TYR A 1 76 ? -9.323 -17.461 -4.439 1.00 97.75 76 TYR A CA 1
ATOM 580 C C . TYR A 1 76 ? -9.879 -17.252 -3.019 1.00 97.75 76 TYR A C 1
ATOM 582 O O . TYR A 1 76 ? -9.468 -17.929 -2.074 1.00 97.75 76 TYR A O 1
ATOM 590 N N . GLY A 1 77 ? -10.857 -16.356 -2.860 1.00 97.88 77 GLY A N 1
ATOM 591 C CA . GLY A 1 77 ? -11.587 -16.138 -1.617 1.00 97.88 77 GLY A CA 1
ATOM 592 C C . GLY A 1 77 ? -10.907 -15.191 -0.633 1.00 97.88 77 GLY A C 1
ATOM 593 O O . GLY A 1 77 ? -11.329 -15.149 0.525 1.00 97.88 77 GLY A O 1
ATOM 594 N N . TYR A 1 78 ? -9.884 -14.444 -1.051 1.00 98.62 78 TYR A N 1
ATOM 595 C CA . TYR A 1 78 ? -9.298 -13.392 -0.225 1.00 98.62 78 TYR A CA 1
ATOM 596 C C . TYR A 1 78 ? -10.220 -12.170 -0.160 1.00 98.62 78 TYR A C 1
ATOM 598 O O . TYR A 1 78 ? -10.888 -11.821 -1.129 1.00 98.62 78 TYR A O 1
ATOM 606 N N . GLU A 1 79 ? -10.246 -11.514 0.999 1.00 98.12 79 GLU A N 1
ATOM 607 C CA . GLU A 1 79 ? -11.069 -10.316 1.254 1.00 98.12 79 GLU A CA 1
ATOM 608 C C . GLU A 1 79 ? -10.203 -9.088 1.578 1.00 98.12 79 GLU A C 1
ATOM 610 O O . GLU A 1 79 ? -10.649 -7.944 1.448 1.00 98.12 79 GLU A O 1
ATOM 615 N N . THR A 1 80 ? -8.942 -9.323 1.958 1.00 98.56 80 THR A N 1
ATOM 616 C CA . THR A 1 80 ? -7.963 -8.281 2.268 1.00 98.56 80 THR A CA 1
ATOM 617 C C . THR A 1 80 ? -6.657 -8.519 1.513 1.00 98.56 80 THR A C 1
ATOM 619 O O . THR A 1 80 ? -6.068 -9.593 1.619 1.00 98.56 80 THR A O 1
ATOM 622 N N . LEU A 1 81 ? -6.161 -7.493 0.825 1.00 98.69 81 LEU A N 1
ATOM 623 C CA . LEU A 1 81 ? -4.850 -7.468 0.182 1.00 98.69 81 LEU A CA 1
ATOM 624 C C . LEU A 1 81 ? -3.871 -6.597 0.981 1.00 98.69 81 LEU A C 1
ATOM 626 O O . LEU A 1 81 ? -4.203 -5.488 1.401 1.00 98.69 81 LEU A O 1
ATOM 630 N N . VAL A 1 82 ? -2.641 -7.064 1.175 1.00 98.75 82 VAL A N 1
ATOM 631 C CA . VAL A 1 82 ? -1.594 -6.306 1.875 1.00 98.75 82 VAL A CA 1
ATOM 632 C C . VAL A 1 82 ? -0.355 -6.190 1.004 1.00 98.75 82 VAL A C 1
ATOM 634 O O . VAL A 1 82 ? 0.157 -7.194 0.527 1.00 98.75 82 VAL A O 1
ATOM 637 N N . ILE A 1 83 ? 0.154 -4.972 0.837 1.00 98.69 83 ILE A N 1
ATOM 638 C CA . ILE A 1 83 ? 1.411 -4.689 0.134 1.00 98.69 83 ILE A CA 1
ATOM 639 C C . ILE A 1 83 ? 2.507 -4.474 1.185 1.00 98.69 83 ILE A C 1
ATOM 641 O O . ILE A 1 83 ? 2.487 -3.452 1.879 1.00 98.69 83 ILE A O 1
ATOM 645 N N . ASP A 1 84 ? 3.438 -5.427 1.319 1.00 97.88 84 ASP A N 1
ATOM 646 C CA . ASP A 1 84 ? 4.466 -5.452 2.376 1.00 97.88 84 ASP A CA 1
ATOM 647 C C . ASP A 1 84 ? 5.893 -5.630 1.803 1.00 97.88 84 ASP A C 1
ATOM 649 O O . ASP A 1 84 ? 6.308 -6.744 1.502 1.00 97.88 84 ASP A O 1
ATOM 653 N N . THR A 1 85 ? 6.693 -4.584 1.584 1.00 97.00 85 THR A N 1
ATOM 654 C CA . THR A 1 85 ? 6.391 -3.154 1.763 1.00 97.00 85 THR A CA 1
ATOM 655 C C . THR A 1 85 ? 6.310 -2.419 0.425 1.00 97.00 85 THR A C 1
ATOM 657 O O . THR A 1 85 ? 6.815 -2.876 -0.602 1.00 97.00 85 THR A O 1
ATOM 660 N N . VAL A 1 86 ? 5.684 -1.238 0.429 1.00 98.25 86 VAL A N 1
ATOM 661 C CA . VAL A 1 86 ? 5.540 -0.399 -0.776 1.00 98.25 86 VAL A CA 1
ATOM 662 C C . VAL A 1 86 ? 6.895 0.054 -1.325 1.00 98.25 86 VAL A C 1
ATOM 664 O O . VAL A 1 86 ? 7.038 0.215 -2.536 1.00 98.25 86 VAL A O 1
ATOM 667 N N . GLU A 1 87 ? 7.894 0.263 -0.464 1.00 98.00 87 GLU A N 1
ATOM 668 C CA . GLU A 1 87 ? 9.250 0.616 -0.897 1.00 98.00 87 GLU A CA 1
ATOM 669 C C . GLU A 1 87 ? 9.887 -0.496 -1.732 1.00 98.00 87 GLU A C 1
ATOM 671 O O . GLU A 1 87 ? 10.456 -0.211 -2.784 1.00 98.00 87 GLU A O 1
ATOM 676 N N . ASP A 1 88 ? 9.748 -1.751 -1.304 1.00 97.94 88 ASP A N 1
ATOM 677 C CA . ASP A 1 88 ? 10.329 -2.890 -2.019 1.00 97.94 88 ASP A CA 1
ATOM 678 C C . ASP A 1 88 ? 9.547 -3.201 -3.300 1.00 97.94 88 ASP A C 1
ATOM 680 O O . ASP A 1 88 ? 10.147 -3.539 -4.317 1.00 97.94 88 ASP A O 1
ATOM 684 N N . MET A 1 89 ? 8.225 -2.996 -3.301 1.00 98.44 89 MET A N 1
ATOM 685 C CA . MET A 1 89 ? 7.425 -3.015 -4.530 1.00 98.44 89 MET A CA 1
ATOM 686 C C . MET A 1 89 ? 7.917 -1.953 -5.523 1.00 98.44 89 MET A C 1
ATOM 688 O O . MET A 1 89 ? 8.084 -2.233 -6.706 1.00 98.44 89 MET A O 1
ATOM 692 N N . ALA A 1 90 ? 8.169 -0.724 -5.061 1.00 98.31 90 ALA A N 1
ATOM 693 C CA . ALA A 1 90 ? 8.709 0.332 -5.912 1.00 98.31 90 ALA A CA 1
ATOM 694 C C . ALA A 1 90 ? 10.101 -0.034 -6.450 1.00 98.31 90 ALA A C 1
ATOM 696 O O . ALA A 1 90 ? 10.378 0.199 -7.623 1.00 98.31 90 ALA A O 1
ATOM 697 N N . GLN A 1 91 ? 10.959 -0.641 -5.630 1.00 97.81 91 GLN A N 1
ATOM 698 C CA . GLN A 1 91 ? 12.256 -1.129 -6.089 1.00 97.81 91 GLN A CA 1
ATOM 699 C C . GLN A 1 91 ? 12.105 -2.224 -7.152 1.00 97.81 91 GLN A C 1
ATOM 701 O O . GLN A 1 91 ? 12.787 -2.165 -8.170 1.00 97.81 91 GLN A O 1
ATOM 706 N N . LEU A 1 92 ? 11.181 -3.170 -6.960 1.00 98.06 92 LEU A N 1
ATOM 707 C CA . LEU A 1 92 ? 10.903 -4.219 -7.938 1.00 98.06 92 LEU A CA 1
ATOM 708 C C . LEU A 1 92 ? 10.468 -3.633 -9.283 1.00 98.06 92 LEU A C 1
ATOM 710 O O . LEU A 1 92 ? 11.021 -4.002 -10.310 1.00 98.06 92 LEU A O 1
ATOM 714 N N . LEU A 1 93 ? 9.524 -2.688 -9.283 1.00 98.25 93 LEU A N 1
ATOM 715 C CA . LEU A 1 93 ? 9.057 -2.035 -10.511 1.00 98.25 93 LEU A CA 1
ATOM 716 C C . LEU A 1 93 ? 10.168 -1.252 -11.224 1.00 98.25 93 LEU A C 1
ATOM 718 O O . LEU A 1 93 ? 10.156 -1.139 -12.447 1.00 98.25 93 LEU A O 1
ATOM 722 N N . GLU A 1 94 ? 11.105 -0.671 -10.473 1.00 97.75 94 GLU A N 1
ATOM 723 C CA . GLU A 1 94 ? 12.285 -0.018 -11.039 1.00 97.75 94 GLU A CA 1
ATOM 724 C C . GLU A 1 94 ? 13.228 -1.041 -11.690 1.00 97.75 94 GLU A C 1
ATOM 726 O O . GLU A 1 94 ? 13.638 -0.838 -12.834 1.00 97.75 94 GLU A O 1
ATOM 731 N N . THR A 1 95 ? 13.524 -2.144 -10.999 1.00 96.75 95 THR A N 1
ATOM 732 C CA . THR A 1 95 ? 14.362 -3.235 -11.517 1.00 96.75 95 THR A CA 1
ATOM 733 C C . THR A 1 95 ? 13.754 -3.888 -12.756 1.00 96.75 95 THR A C 1
ATOM 735 O O . THR A 1 95 ? 14.456 -4.038 -13.745 1.00 96.75 95 THR A O 1
ATOM 738 N N . ASP A 1 96 ? 12.454 -4.178 -12.750 1.00 96.31 96 ASP A N 1
ATOM 739 C CA . ASP A 1 96 ? 11.728 -4.795 -13.869 1.00 96.31 96 ASP A CA 1
ATOM 740 C C . ASP A 1 96 ? 11.869 -3.974 -15.167 1.00 96.31 96 ASP A C 1
ATOM 742 O O . ASP A 1 96 ? 12.151 -4.503 -16.241 1.00 96.31 96 ASP A O 1
ATOM 746 N N . ILE A 1 97 ? 11.788 -2.642 -15.059 1.00 96.56 97 ILE A N 1
ATOM 747 C CA . ILE A 1 97 ? 11.994 -1.735 -16.197 1.00 96.56 97 ILE A CA 1
ATOM 748 C C . ILE A 1 97 ? 13.449 -1.752 -16.667 1.00 96.56 97 ILE A C 1
ATOM 750 O O . ILE A 1 97 ? 13.697 -1.795 -17.872 1.00 96.56 97 ILE A O 1
ATOM 754 N N . ILE A 1 98 ? 14.410 -1.694 -15.742 1.00 96.19 98 ILE A N 1
ATOM 755 C CA . ILE A 1 98 ? 15.839 -1.683 -16.086 1.00 96.19 98 ILE A CA 1
ATOM 756 C C . ILE A 1 98 ? 16.229 -2.994 -16.775 1.00 96.19 98 ILE A C 1
ATOM 758 O O . ILE A 1 98 ? 16.858 -2.955 -17.829 1.00 96.19 98 ILE A O 1
ATOM 762 N N . ASP A 1 99 ? 15.804 -4.133 -16.236 1.00 95.19 99 ASP A N 1
ATOM 763 C CA . ASP A 1 99 ? 16.156 -5.459 -16.748 1.00 95.19 99 ASP A CA 1
ATOM 764 C C . ASP A 1 99 ? 15.495 -5.753 -18.107 1.00 95.19 99 ASP A C 1
ATOM 766 O O . ASP A 1 99 ? 16.043 -6.507 -18.917 1.00 95.19 99 ASP A O 1
ATOM 770 N N . SER A 1 100 ? 14.358 -5.112 -18.405 1.00 93.38 100 SER A N 1
ATOM 771 C CA . SER A 1 100 ? 13.705 -5.198 -19.719 1.00 93.38 100 SER A CA 1
ATOM 772 C C . SER A 1 100 ? 14.479 -4.493 -20.847 1.00 93.38 100 SER A C 1
ATOM 774 O O . SER A 1 100 ? 14.287 -4.810 -22.026 1.00 93.38 100 SER A O 1
ATOM 776 N N . ASP A 1 101 ? 15.396 -3.577 -20.512 1.00 92.56 101 ASP A N 1
ATOM 777 C CA . ASP A 1 101 ? 16.257 -2.875 -21.463 1.00 92.56 101 ASP A CA 1
ATOM 778 C C . ASP A 1 101 ? 17.720 -3.285 -21.270 1.00 92.56 101 ASP A C 1
ATOM 780 O O . ASP A 1 101 ? 18.448 -2.746 -20.443 1.00 92.56 101 ASP A O 1
ATOM 784 N N . SER A 1 102 ? 18.195 -4.190 -22.130 1.00 90.69 102 SER A N 1
ATOM 785 C CA . SER A 1 102 ? 19.578 -4.703 -22.121 1.00 90.69 102 SER A CA 1
ATOM 786 C C . SER A 1 102 ? 20.696 -3.643 -22.137 1.00 90.69 102 SER A C 1
ATOM 788 O O . SER A 1 102 ? 21.858 -3.984 -21.908 1.00 90.69 102 SER A O 1
ATOM 790 N N . LYS A 1 103 ? 20.390 -2.379 -22.461 1.00 90.12 103 LYS A N 1
ATOM 791 C CA . LYS A 1 103 ? 21.356 -1.269 -22.489 1.00 90.12 103 LYS A CA 1
ATOM 792 C C . LYS A 1 103 ? 21.255 -0.354 -21.268 1.00 90.12 103 LYS A C 1
ATOM 794 O O . LYS A 1 103 ? 22.095 0.536 -21.125 1.00 90.12 103 LYS A O 1
ATOM 799 N N . ALA A 1 104 ? 20.248 -0.535 -20.423 1.00 92.75 104 ALA A N 1
ATOM 800 C CA . ALA A 1 104 ? 20.001 0.306 -19.270 1.00 92.75 104 ALA A CA 1
ATOM 801 C C . ALA A 1 104 ? 20.755 -0.198 -18.037 1.00 92.75 104 ALA A C 1
ATOM 803 O O . ALA A 1 104 ? 20.804 -1.386 -17.743 1.00 92.75 104 ALA A O 1
ATOM 804 N N . THR A 1 105 ? 21.308 0.735 -17.268 1.00 91.75 105 THR A N 1
ATOM 805 C CA . THR A 1 105 ? 21.813 0.475 -15.907 1.00 91.75 105 THR A CA 1
ATOM 806 C C . THR A 1 105 ? 21.057 1.290 -14.858 1.00 91.75 105 THR A C 1
ATOM 808 O O . THR A 1 105 ? 21.392 1.265 -13.678 1.00 91.75 105 THR A O 1
ATOM 811 N N . SER A 1 106 ? 20.086 2.094 -15.299 1.00 93.75 106 SER A N 1
ATOM 812 C CA . SER A 1 106 ? 19.268 2.975 -14.470 1.00 93.75 106 SER A CA 1
ATOM 813 C C . SER A 1 106 ? 17.998 3.390 -15.221 1.00 93.75 106 SER A C 1
ATOM 815 O O . SER A 1 106 ? 17.968 3.373 -16.455 1.00 93.75 106 SER A O 1
ATOM 817 N N . LEU A 1 107 ? 16.977 3.877 -14.504 1.00 93.44 107 LEU A N 1
ATOM 818 C CA . LEU A 1 107 ? 15.767 4.448 -15.124 1.00 93.44 107 LEU A CA 1
ATOM 819 C C . LEU A 1 107 ? 16.037 5.657 -16.032 1.00 93.44 107 LEU A C 1
ATOM 821 O O . LEU A 1 107 ? 15.194 6.008 -16.860 1.00 93.44 107 LEU A O 1
ATOM 825 N N . LYS A 1 108 ? 17.178 6.334 -15.862 1.00 92.88 108 LYS A N 1
ATOM 826 C CA . LYS A 1 108 ? 17.551 7.480 -16.698 1.00 92.88 108 LYS A CA 1
ATOM 827 C C . LYS A 1 108 ? 17.875 7.050 -18.127 1.00 92.88 108 LYS A C 1
ATOM 829 O O . LYS A 1 108 ? 17.575 7.807 -19.051 1.00 92.88 108 LYS A O 1
ATOM 834 N N . ASP A 1 109 ? 18.481 5.876 -18.274 1.00 91.25 109 ASP A N 1
ATOM 835 C CA . ASP A 1 109 ? 18.992 5.353 -19.543 1.00 91.25 109 ASP A CA 1
ATOM 836 C C . ASP A 1 109 ? 18.011 4.365 -20.194 1.00 91.25 109 ASP A C 1
ATOM 838 O O . ASP A 1 109 ? 18.045 4.180 -21.409 1.00 91.25 109 ASP A O 1
ATOM 842 N N . ALA A 1 110 ? 17.098 3.793 -19.400 1.00 91.50 110 ALA A N 1
ATOM 843 C CA . ALA A 1 110 ? 16.060 2.879 -19.862 1.00 91.50 110 ALA A CA 1
ATOM 844 C C . ALA A 1 110 ? 15.116 3.495 -20.907 1.00 91.50 110 ALA A C 1
ATOM 846 O O . ALA A 1 110 ? 14.776 4.687 -20.854 1.00 91.50 110 ALA A O 1
ATOM 847 N N . ASN A 1 111 ? 14.661 2.647 -21.834 1.00 89.81 111 ASN A N 1
ATOM 848 C CA . ASN A 1 111 ? 13.703 2.947 -22.900 1.00 89.81 111 ASN A CA 1
ATOM 849 C C . ASN A 1 111 ? 14.160 4.056 -23.853 1.00 89.81 111 ASN A C 1
ATOM 851 O O . ASN A 1 111 ? 13.372 4.900 -24.286 1.00 89.81 111 ASN A O 1
ATOM 855 N N . GLY A 1 112 ? 15.454 4.069 -24.180 1.00 83.06 112 GLY A N 1
ATOM 856 C CA . GLY A 1 112 ? 16.042 5.077 -25.067 1.00 83.06 112 GLY A CA 1
ATOM 857 C C . GLY A 1 112 ? 16.361 6.411 -24.383 1.00 83.06 112 GLY A C 1
ATOM 858 O O . GLY A 1 112 ? 16.690 7.383 -25.065 1.00 83.06 112 GLY A O 1
ATOM 859 N N . GLY A 1 113 ? 16.309 6.457 -23.050 1.00 86.88 113 GLY A N 1
ATOM 860 C CA . GLY A 1 113 ? 16.754 7.583 -22.239 1.00 86.88 113 GLY A CA 1
ATOM 861 C C . GLY A 1 113 ? 15.761 8.747 -22.145 1.00 86.88 113 GLY A C 1
ATOM 862 O O . GLY A 1 113 ? 14.550 8.590 -22.288 1.00 86.88 113 GLY A O 1
ATOM 863 N N . TYR A 1 114 ? 16.276 9.945 -21.844 1.00 86.31 114 TYR A N 1
ATOM 864 C CA . TYR A 1 114 ? 15.499 11.197 -21.755 1.00 86.31 114 TYR A CA 1
ATOM 865 C C . TYR A 1 114 ? 14.303 11.156 -20.782 1.00 86.31 114 TYR A C 1
ATOM 867 O O . TYR A 1 114 ? 13.330 11.891 -20.938 1.00 86.31 114 TYR A O 1
ATOM 875 N N . GLY A 1 115 ? 14.380 10.318 -19.744 1.00 88.88 115 GLY A N 1
ATOM 876 C CA . GLY A 1 115 ? 13.336 10.194 -18.724 1.00 88.88 115 GLY A CA 1
ATOM 877 C C . GLY A 1 115 ? 12.170 9.270 -19.094 1.00 88.88 115 GLY A C 1
ATOM 878 O O . GLY A 1 115 ? 11.172 9.238 -18.364 1.00 88.88 115 GLY A O 1
ATOM 879 N N . ALA A 1 116 ? 12.287 8.499 -20.179 1.00 93.31 116 ALA A N 1
ATOM 880 C CA . ALA A 1 116 ? 11.302 7.489 -20.557 1.00 93.31 116 ALA A CA 1
ATOM 881 C C . ALA A 1 116 ? 11.126 6.420 -19.462 1.00 93.31 116 ALA A C 1
ATOM 883 O O . ALA A 1 116 ? 9.994 6.175 -19.043 1.00 93.31 116 ALA A O 1
ATOM 884 N N . GLY A 1 117 ? 12.220 5.878 -18.909 1.00 95.88 117 GLY A N 1
ATOM 885 C CA . GLY A 1 117 ? 12.166 4.916 -17.800 1.00 95.88 117 GLY A CA 1
ATOM 886 C C . GLY A 1 117 ? 11.452 5.455 -16.555 1.00 95.88 117 GLY A C 1
ATOM 887 O O . GLY A 1 117 ? 10.566 4.800 -16.014 1.00 95.88 117 GLY A O 1
ATOM 888 N N . TYR A 1 118 ? 11.726 6.698 -16.142 1.00 96.06 118 TYR A N 1
ATOM 889 C CA . TYR A 1 118 ? 10.981 7.325 -15.039 1.00 96.06 118 TYR A CA 1
ATOM 890 C C . TYR A 1 118 ? 9.487 7.484 -15.345 1.00 96.06 118 TYR A C 1
ATOM 892 O O . TYR A 1 118 ? 8.650 7.364 -14.446 1.00 96.06 118 TYR A O 1
ATOM 900 N N . SER A 1 119 ? 9.131 7.794 -16.592 1.00 95.69 119 SER A N 1
ATOM 901 C CA . SER A 1 119 ? 7.731 7.937 -17.003 1.00 95.69 119 SER A CA 1
ATOM 902 C C . SER A 1 119 ? 7.000 6.597 -16.936 1.00 95.69 119 SER A C 1
ATOM 904 O O . SER A 1 119 ? 5.887 6.533 -16.410 1.00 95.69 119 SER A O 1
ATOM 906 N N . GLU A 1 120 ? 7.646 5.526 -17.394 1.00 97.19 120 GLU A N 1
ATOM 907 C CA . GLU A 1 120 ? 7.121 4.166 -17.302 1.00 97.19 120 GLU A CA 1
ATOM 908 C C . GLU A 1 120 ? 7.001 3.684 -15.857 1.00 97.19 120 GLU A C 1
ATOM 910 O O . GLU A 1 120 ? 5.937 3.210 -15.468 1.00 97.19 120 GLU A O 1
ATOM 915 N N . PHE A 1 121 ? 8.011 3.927 -15.023 1.00 98.25 121 PHE A N 1
ATOM 916 C CA . PHE A 1 121 ? 7.966 3.603 -13.599 1.00 98.25 121 PHE A CA 1
ATOM 917 C C . PHE A 1 121 ? 6.754 4.237 -12.907 1.00 98.25 121 PHE A C 1
ATOM 919 O O . PHE A 1 121 ? 5.966 3.558 -12.251 1.00 98.25 121 PHE A O 1
ATOM 926 N N . ASN A 1 122 ? 6.546 5.544 -13.109 1.00 97.50 122 ASN A N 1
ATOM 927 C CA . ASN A 1 122 ? 5.400 6.242 -12.523 1.00 97.50 122 ASN A CA 1
ATOM 928 C C . ASN A 1 122 ? 4.063 5.693 -13.047 1.00 97.50 122 ASN A C 1
ATOM 930 O O . ASN A 1 122 ? 3.094 5.608 -12.289 1.00 97.50 122 ASN A O 1
ATOM 934 N N . LYS A 1 123 ? 4.002 5.318 -14.330 1.00 97.69 123 LYS A N 1
ATOM 935 C CA . LYS A 1 123 ? 2.822 4.698 -14.940 1.00 97.69 123 LYS A CA 1
ATOM 936 C C . LYS A 1 123 ? 2.541 3.328 -14.321 1.00 97.69 123 LYS A C 1
ATOM 938 O O . LYS A 1 123 ? 1.398 3.087 -13.947 1.00 97.69 123 LYS A O 1
ATOM 943 N N . ASN A 1 124 ? 3.546 2.469 -14.179 1.00 98.50 124 ASN A N 1
ATOM 944 C CA . ASN A 1 124 ? 3.396 1.126 -13.614 1.00 98.50 124 ASN A CA 1
ATOM 945 C C . ASN A 1 124 ? 3.015 1.184 -12.133 1.00 98.50 124 ASN A C 1
ATOM 947 O O . ASN A 1 124 ? 2.031 0.562 -11.744 1.00 98.50 124 ASN A O 1
ATOM 951 N N . PHE A 1 125 ? 3.672 2.032 -11.335 1.00 98.69 125 PHE A N 1
ATOM 952 C CA . PHE A 1 125 ? 3.285 2.249 -9.938 1.00 98.69 125 PHE A CA 1
ATOM 953 C C . PHE A 1 125 ? 1.824 2.714 -9.820 1.00 98.69 125 PHE A C 1
ATOM 955 O O . PHE A 1 125 ? 1.046 2.162 -9.048 1.00 98.69 125 PHE A O 1
ATOM 962 N N . THR A 1 126 ? 1.416 3.692 -10.638 1.00 98.38 126 THR A N 1
ATOM 963 C CA . THR A 1 126 ? 0.028 4.186 -10.648 1.00 98.38 126 THR A CA 1
ATOM 964 C C . THR A 1 126 ? -0.962 3.102 -11.076 1.00 98.38 126 THR A C 1
ATOM 966 O O . THR A 1 126 ? -2.050 3.016 -10.512 1.00 98.38 126 THR A O 1
ATOM 969 N N . LYS A 1 127 ? -0.606 2.254 -12.049 1.00 98.56 127 LYS A N 1
ATOM 970 C CA . LYS A 1 127 ? -1.445 1.121 -12.464 1.00 98.56 127 LYS A CA 1
ATOM 971 C C . LYS A 1 127 ? -1.668 0.131 -11.326 1.00 98.56 127 LYS A C 1
ATOM 973 O O . LYS A 1 127 ? -2.814 -0.256 -11.132 1.00 98.56 127 LYS A O 1
ATOM 978 N N . VAL A 1 128 ? -0.627 -0.221 -10.569 1.00 98.75 128 VAL A N 1
ATOM 979 C CA . VAL A 1 128 ? -0.759 -1.112 -9.403 1.00 98.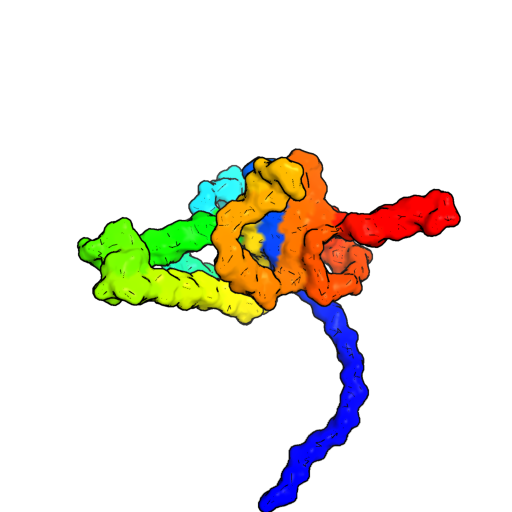75 128 VAL A CA 1
ATOM 980 C C . VAL A 1 128 ? -1.714 -0.505 -8.375 1.00 98.75 128 VAL A C 1
ATOM 982 O O . VAL A 1 128 ? -2.667 -1.157 -7.958 1.00 98.75 128 VAL A O 1
ATOM 985 N N . VAL A 1 129 ? -1.530 0.770 -8.015 1.00 98.50 129 VAL A N 1
ATOM 986 C CA . VAL A 1 129 ? -2.416 1.454 -7.054 1.00 98.50 129 VAL A CA 1
ATOM 987 C C . VAL A 1 129 ? -3.865 1.496 -7.547 1.00 98.50 129 VAL A C 1
ATOM 989 O O . VAL A 1 129 ? -4.786 1.213 -6.782 1.00 98.50 129 VAL A O 1
ATOM 992 N N . ASN A 1 130 ? -4.078 1.776 -8.834 1.00 98.31 130 ASN A N 1
ATOM 993 C CA . ASN A 1 130 ? -5.409 1.764 -9.439 1.00 98.31 130 ASN A CA 1
ATOM 994 C C . ASN A 1 130 ? -6.036 0.367 -9.440 1.00 98.31 130 ASN A C 1
ATOM 996 O O . ASN A 1 130 ? -7.227 0.244 -9.176 1.00 98.31 130 ASN A O 1
ATOM 1000 N N . ALA A 1 131 ? -5.262 -0.675 -9.746 1.00 98.56 131 ALA A N 1
ATOM 1001 C CA . ALA A 1 131 ? -5.742 -2.052 -9.745 1.00 98.56 131 ALA A CA 1
ATOM 1002 C C . ALA A 1 131 ? -6.202 -2.465 -8.345 1.00 98.56 131 ALA A C 1
ATOM 1004 O O . ALA A 1 131 ? -7.325 -2.932 -8.184 1.00 98.56 131 ALA A O 1
ATOM 1005 N N . ILE A 1 132 ? -5.398 -2.166 -7.320 1.00 98.50 132 ILE A N 1
ATOM 1006 C CA . ILE A 1 132 ? -5.769 -2.394 -5.919 1.00 98.50 132 ILE A CA 1
ATOM 1007 C C . ILE A 1 132 ? -7.050 -1.629 -5.581 1.00 98.50 132 ILE A C 1
ATOM 1009 O O . ILE A 1 132 ? -7.989 -2.219 -5.051 1.00 98.50 132 ILE A O 1
ATOM 1013 N N . SER A 1 133 ? -7.132 -0.345 -5.946 1.00 96.88 133 SER A N 1
ATOM 1014 C CA . SER A 1 133 ? -8.316 0.473 -5.669 1.00 96.88 133 SER A CA 1
ATOM 1015 C C . SER A 1 133 ? -9.588 -0.023 -6.357 1.00 96.88 133 SER A C 1
ATOM 1017 O O . SER A 1 133 ? -10.679 0.225 -5.848 1.00 96.88 133 SER A O 1
ATOM 1019 N N . ASN A 1 134 ? -9.465 -0.682 -7.508 1.00 97.06 134 ASN A N 1
ATOM 1020 C CA . ASN A 1 134 ? -10.596 -1.184 -8.284 1.00 97.06 134 ASN A CA 1
ATOM 1021 C C . ASN A 1 134 ? -10.913 -2.661 -8.007 1.00 97.06 134 ASN A C 1
ATOM 1023 O O . ASN A 1 134 ? -11.943 -3.139 -8.473 1.00 97.06 134 ASN A O 1
ATOM 1027 N N . SER A 1 135 ? -10.070 -3.367 -7.247 1.00 96.88 135 SER A N 1
ATOM 1028 C CA . SER A 1 135 ? -10.240 -4.796 -6.939 1.00 96.88 135 SER A CA 1
ATOM 1029 C C . SER A 1 135 ? -11.491 -5.096 -6.103 1.00 96.88 135 SER A C 1
ATOM 1031 O O . SER A 1 135 ? -11.984 -6.219 -6.099 1.00 96.88 135 SER A O 1
ATOM 1033 N N . GLY A 1 136 ? -12.000 -4.101 -5.368 1.00 95.00 136 GLY A N 1
ATOM 1034 C CA . GLY A 1 136 ? -13.080 -4.281 -4.395 1.00 95.00 136 GLY A CA 1
ATOM 1035 C C . GLY A 1 136 ? -12.638 -4.946 -3.086 1.00 95.00 136 GLY A C 1
ATOM 1036 O O . GLY A 1 136 ? -13.470 -5.122 -2.199 1.00 95.00 136 GLY A O 1
ATOM 1037 N N . LEU A 1 137 ? -11.352 -5.279 -2.945 1.00 97.25 137 LEU A N 1
ATOM 1038 C CA . LEU A 1 137 ? -10.768 -5.803 -1.714 1.00 97.25 137 LEU A CA 1
ATOM 1039 C C . LEU A 1 137 ? -10.462 -4.672 -0.731 1.00 97.25 137 LEU A C 1
ATOM 1041 O O . LEU A 1 137 ? -10.105 -3.556 -1.123 1.00 97.25 137 LEU A O 1
ATOM 1045 N N . LYS A 1 138 ? -10.504 -4.988 0.566 1.00 97.94 138 LYS A N 1
ATOM 1046 C CA . LYS A 1 138 ? -9.861 -4.135 1.570 1.00 97.94 138 LYS A CA 1
ATOM 1047 C C . LYS A 1 138 ? -8.352 -4.180 1.338 1.00 97.94 138 LYS A C 1
ATOM 1049 O O . LYS A 1 138 ? -7.806 -5.251 1.092 1.00 97.94 138 LYS A O 1
ATOM 1054 N N . ALA A 1 139 ? -7.662 -3.050 1.434 1.00 98.44 139 ALA A N 1
ATOM 1055 C CA . ALA A 1 139 ? -6.237 -2.977 1.145 1.00 98.44 139 ALA A CA 1
ATOM 1056 C C . ALA A 1 139 ? -5.439 -2.267 2.241 1.00 98.44 139 ALA A C 1
ATOM 1058 O O . ALA A 1 139 ? -5.845 -1.215 2.742 1.00 98.44 139 ALA A O 1
ATOM 1059 N N . PHE A 1 140 ? -4.263 -2.811 2.559 1.00 98.69 140 PHE A N 1
ATOM 1060 C CA . PHE A 1 140 ? -3.267 -2.160 3.408 1.00 98.69 140 PHE A CA 1
ATOM 1061 C C . PHE A 1 140 ? -1.959 -1.933 2.652 1.00 98.69 140 PHE A C 1
ATOM 1063 O O . PHE A 1 140 ? -1.352 -2.872 2.140 1.00 98.69 140 PHE A O 1
ATOM 1070 N N . TYR A 1 141 ? -1.491 -0.688 2.642 1.00 98.75 141 TYR A N 1
ATOM 1071 C CA . TYR A 1 141 ? -0.155 -0.331 2.169 1.00 98.75 141 TYR A CA 1
ATOM 1072 C C . TYR A 1 141 ? 0.785 -0.204 3.360 1.00 98.75 141 TYR A C 1
ATOM 1074 O O . TYR A 1 141 ? 0.630 0.726 4.154 1.00 98.75 141 TYR A O 1
ATOM 1082 N N . LEU A 1 142 ? 1.749 -1.115 3.496 1.00 98.62 142 LEU A N 1
ATOM 1083 C CA . LEU A 1 142 ? 2.729 -1.061 4.578 1.00 98.62 142 LEU A CA 1
ATOM 1084 C C . LEU A 1 142 ? 3.978 -0.314 4.112 1.00 98.62 142 LEU A C 1
ATOM 1086 O O . LEU A 1 142 ? 4.601 -0.670 3.115 1.00 98.62 142 LEU A O 1
ATOM 1090 N N . MET A 1 143 ? 4.334 0.735 4.847 1.00 98.31 143 MET A N 1
ATOM 1091 C CA . MET A 1 143 ? 5.481 1.599 4.572 1.00 98.31 143 MET A CA 1
ATOM 1092 C C . MET A 1 143 ? 6.429 1.633 5.766 1.00 98.31 143 MET A C 1
ATOM 1094 O O . MET A 1 143 ? 6.030 1.519 6.933 1.00 98.31 143 MET A O 1
ATOM 1098 N N . ARG A 1 144 ? 7.712 1.802 5.479 1.00 97.62 144 ARG A N 1
ATOM 1099 C CA . ARG A 1 144 ? 8.749 2.004 6.485 1.00 97.62 144 ARG A CA 1
ATOM 1100 C C . ARG A 1 144 ? 8.802 3.472 6.874 1.00 97.62 144 ARG A C 1
ATOM 1102 O O . ARG A 1 144 ? 8.568 4.370 6.070 1.00 97.62 144 ARG A O 1
ATOM 1109 N N . ALA A 1 145 ? 9.134 3.696 8.133 1.00 97.12 145 ALA A N 1
ATOM 1110 C CA . ALA A 1 145 ? 9.431 5.012 8.651 1.00 97.12 145 ALA A CA 1
ATOM 1111 C C . ALA A 1 145 ? 10.738 4.983 9.430 1.00 97.12 145 ALA A C 1
ATOM 1113 O O . ALA A 1 145 ? 11.146 3.932 9.928 1.00 97.12 145 ALA A O 1
ATOM 1114 N N . GLN A 1 146 ? 11.371 6.140 9.523 1.00 94.50 146 GLN A N 1
ATOM 1115 C CA . GLN A 1 146 ? 12.570 6.365 10.309 1.00 94.50 146 GLN A CA 1
ATOM 1116 C C . GLN A 1 146 ? 12.281 7.417 11.374 1.00 94.50 146 GLN A C 1
ATOM 1118 O O . GLN A 1 146 ? 11.551 8.379 11.130 1.00 94.50 146 GLN A O 1
ATOM 1123 N N . GLN A 1 147 ? 12.849 7.239 12.560 1.00 93.25 147 GLN A N 1
ATOM 1124 C CA . GLN A 1 147 ? 12.788 8.256 13.595 1.00 93.25 147 GLN A CA 1
ATOM 1125 C C . GLN A 1 147 ? 13.686 9.440 13.218 1.00 93.25 147 GLN A C 1
ATOM 1127 O O . GLN A 1 147 ? 14.873 9.277 12.944 1.00 93.25 147 GLN A O 1
ATOM 1132 N N . THR A 1 148 ? 13.107 10.635 13.239 1.00 91.12 148 THR A N 1
ATOM 1133 C CA . THR A 1 148 ? 13.790 11.925 13.090 1.00 91.12 148 THR A CA 1
ATOM 1134 C C . THR A 1 148 ? 13.552 12.782 14.335 1.00 91.12 148 THR A C 1
ATOM 1136 O O . THR A 1 148 ? 12.752 12.415 15.205 1.00 91.12 148 THR A O 1
ATOM 1139 N N . ASP A 1 149 ? 14.204 13.944 14.414 1.00 88.31 149 ASP A N 1
ATOM 1140 C CA . ASP A 1 149 ? 13.986 14.914 15.497 1.00 88.31 149 ASP A CA 1
ATOM 1141 C C . ASP A 1 149 ? 12.537 15.440 15.535 1.00 88.31 149 ASP A C 1
ATOM 1143 O O . ASP A 1 149 ? 12.031 15.805 16.596 1.00 88.31 149 ASP A O 1
ATOM 1147 N N . GLU A 1 150 ? 11.842 15.431 14.393 1.00 85.69 150 GLU A N 1
ATOM 1148 C CA . GLU A 1 150 ? 10.457 15.902 14.246 1.00 85.69 150 GLU A CA 1
ATOM 1149 C C . GLU A 1 150 ? 9.414 14.778 14.395 1.00 85.69 150 GLU A C 1
ATOM 1151 O O . GLU A 1 150 ? 8.207 15.034 14.394 1.00 85.69 150 GLU A O 1
ATOM 1156 N N . GLY A 1 151 ? 9.859 13.528 14.562 1.00 87.69 151 GLY A N 1
ATOM 1157 C CA . GLY A 1 151 ? 9.000 12.348 14.661 1.00 87.69 151 GLY A CA 1
ATOM 1158 C C . GLY A 1 151 ? 9.302 11.296 13.599 1.00 87.69 151 GLY A C 1
ATOM 1159 O O . GLY A 1 151 ? 10.389 11.260 13.028 1.00 87.69 151 GLY A O 1
ATOM 1160 N N . LEU A 1 152 ? 8.341 10.405 13.356 1.00 91.12 152 LEU A N 1
ATOM 1161 C CA . LEU A 1 152 ? 8.468 9.383 12.322 1.00 91.12 152 LEU A CA 1
ATOM 1162 C C . LEU A 1 152 ? 8.277 9.990 10.933 1.00 91.12 152 LEU A C 1
ATOM 1164 O O . LEU A 1 152 ? 7.207 10.518 10.629 1.00 91.12 152 LEU A O 1
ATOM 1168 N N . ASP A 1 153 ? 9.299 9.843 10.098 1.00 93.38 153 ASP A N 1
ATOM 1169 C CA . ASP A 1 153 ? 9.299 10.253 8.699 1.00 93.38 153 ASP A CA 1
ATOM 1170 C C . ASP A 1 153 ? 9.196 9.028 7.784 1.00 93.38 153 ASP A C 1
ATOM 1172 O O . ASP A 1 153 ? 9.850 8.010 8.019 1.00 93.38 153 ASP A O 1
ATOM 1176 N N . ILE A 1 154 ? 8.342 9.099 6.764 1.00 96.50 154 ILE A N 1
ATOM 1177 C CA . ILE A 1 154 ? 8.071 7.972 5.862 1.00 96.50 154 ILE A CA 1
ATOM 1178 C C . ILE A 1 154 ? 9.215 7.859 4.850 1.00 96.50 154 ILE A C 1
ATOM 1180 O O . ILE A 1 154 ? 9.554 8.823 4.174 1.00 96.50 154 ILE A O 1
ATOM 1184 N N . VAL A 1 155 ? 9.779 6.657 4.706 1.00 96.56 155 VAL A N 1
ATOM 1185 C CA . VAL A 1 155 ? 10.929 6.404 3.816 1.00 96.56 155 VAL A CA 1
ATOM 1186 C C . VAL A 1 155 ? 10.531 6.464 2.336 1.00 96.56 155 VAL A C 1
ATOM 1188 O O . VAL A 1 155 ? 11.337 6.830 1.477 1.00 96.56 155 VAL A O 1
ATOM 1191 N N . LEU A 1 156 ? 9.289 6.096 2.015 1.00 97.50 156 LEU A N 1
ATOM 1192 C CA . LEU A 1 156 ? 8.762 6.145 0.656 1.00 97.50 156 LEU A CA 1
ATOM 1193 C C . LEU A 1 156 ? 8.849 7.566 0.070 1.00 97.50 156 LEU A C 1
ATOM 1195 O O . LEU A 1 156 ? 8.376 8.531 0.664 1.00 97.50 156 LEU A O 1
ATOM 1199 N N . LYS A 1 157 ? 9.379 7.677 -1.157 1.00 96.31 157 LYS A N 1
ATOM 1200 C CA . LYS A 1 157 ? 9.486 8.949 -1.895 1.00 96.31 157 LYS A CA 1
ATOM 1201 C C . LYS A 1 157 ? 8.139 9.687 -1.919 1.00 96.31 157 LYS A C 1
ATOM 1203 O O . LYS A 1 157 ? 7.126 9.107 -2.313 1.00 96.31 157 LYS A O 1
ATOM 1208 N N . GLU A 1 158 ? 8.158 10.988 -1.625 1.00 96.50 158 GLU A N 1
ATOM 1209 C CA . GLU A 1 158 ? 6.960 11.836 -1.484 1.00 96.50 158 GLU A CA 1
ATOM 1210 C C . GLU A 1 158 ? 5.970 11.699 -2.652 1.00 96.50 158 GLU A C 1
ATOM 1212 O O . GLU A 1 158 ? 4.767 11.554 -2.452 1.00 96.50 158 GLU A O 1
ATOM 1217 N N . LYS A 1 159 ? 6.468 11.670 -3.895 1.00 96.50 159 LYS A N 1
ATOM 1218 C CA . LYS A 1 159 ? 5.622 11.499 -5.085 1.00 96.50 159 LYS A CA 1
ATOM 1219 C C . LYS A 1 159 ? 4.803 10.202 -5.043 1.00 96.50 159 LYS A C 1
ATOM 1221 O O . LYS A 1 159 ? 3.629 10.219 -5.399 1.00 96.50 159 LYS A O 1
ATOM 1226 N N . LEU A 1 160 ? 5.414 9.094 -4.623 1.00 98.25 160 LEU A N 1
ATOM 1227 C CA . LEU A 1 160 ? 4.751 7.790 -4.530 1.00 98.25 160 LEU A CA 1
ATOM 1228 C C . LEU A 1 160 ? 3.779 7.761 -3.353 1.00 98.25 160 LEU A C 1
ATOM 1230 O O . LEU A 1 160 ? 2.652 7.290 -3.499 1.00 98.25 160 LEU A O 1
ATOM 1234 N N . PHE A 1 161 ? 4.177 8.350 -2.225 1.00 98.06 161 PHE A N 1
ATOM 1235 C CA . PHE A 1 161 ? 3.297 8.531 -1.076 1.00 98.06 161 PHE A CA 1
ATOM 1236 C C . PHE A 1 161 ? 2.044 9.342 -1.434 1.00 98.06 161 PHE A C 1
ATOM 1238 O O . PHE A 1 161 ? 0.940 8.955 -1.062 1.00 98.06 161 PHE A O 1
ATOM 1245 N N . ASN A 1 162 ? 2.179 10.419 -2.210 1.00 97.31 162 ASN A N 1
ATOM 1246 C CA . ASN A 1 162 ? 1.047 11.237 -2.648 1.00 97.31 162 ASN A CA 1
ATOM 1247 C C . ASN A 1 162 ? 0.082 10.466 -3.559 1.00 97.31 162 ASN A C 1
ATOM 1249 O O . ASN A 1 162 ? -1.129 10.661 -3.458 1.00 97.31 162 ASN A O 1
ATOM 1253 N N . ILE A 1 163 ? 0.591 9.565 -4.409 1.00 97.69 163 ILE A N 1
ATOM 1254 C CA . ILE A 1 163 ? -0.255 8.661 -5.202 1.00 97.69 163 ILE A CA 1
ATOM 1255 C C . ILE A 1 163 ? -1.049 7.752 -4.259 1.00 97.69 163 ILE A C 1
ATOM 1257 O O . ILE A 1 163 ? -2.274 7.766 -4.304 1.00 97.69 163 ILE A O 1
ATOM 1261 N N . ILE A 1 164 ? -0.381 7.035 -3.349 1.00 97.62 164 ILE A N 1
ATOM 1262 C CA . ILE A 1 164 ? -1.037 6.151 -2.367 1.00 97.62 164 ILE A CA 1
ATOM 1263 C C . ILE A 1 164 ? -2.069 6.910 -1.523 1.00 97.62 164 ILE A C 1
ATOM 1265 O O . ILE A 1 164 ? -3.201 6.454 -1.346 1.00 97.62 164 ILE A O 1
ATOM 1269 N N . GLY A 1 165 ? -1.704 8.092 -1.030 1.00 95.19 165 GLY A N 1
ATOM 1270 C CA . GLY A 1 165 ? -2.562 8.943 -0.214 1.00 95.19 165 GLY A CA 1
ATOM 1271 C C . GLY A 1 165 ? -3.802 9.442 -0.955 1.00 95.19 165 GLY A C 1
ATOM 1272 O O . GLY A 1 165 ? -4.848 9.598 -0.331 1.00 95.19 165 GLY A O 1
ATOM 1273 N N . GLY A 1 166 ? -3.719 9.640 -2.275 1.00 95.00 166 GLY A N 1
ATOM 1274 C CA . GLY A 1 166 ? -4.866 10.007 -3.108 1.00 95.00 166 GLY A CA 1
ATOM 1275 C C . GLY A 1 166 ? -5.943 8.919 -3.177 1.00 95.00 166 GLY A C 1
ATOM 1276 O O . GLY A 1 166 ? -7.130 9.240 -3.240 1.00 95.00 166 GLY A O 1
ATOM 1277 N N . TYR A 1 167 ? -5.547 7.645 -3.103 1.00 95.44 167 TYR A N 1
ATOM 1278 C CA . TYR A 1 167 ? -6.469 6.502 -3.134 1.00 95.44 167 TYR A CA 1
ATOM 1279 C C . TYR A 1 167 ? -6.847 5.990 -1.740 1.00 95.44 167 TYR A C 1
ATOM 1281 O O . TYR A 1 167 ? -7.905 5.390 -1.579 1.00 95.44 167 TYR A O 1
ATOM 1289 N N . SER A 1 168 ? -6.045 6.285 -0.717 1.00 97.06 168 SER A N 1
ATOM 1290 C CA . SER A 1 168 ? -6.297 5.832 0.653 1.00 97.06 168 SER A CA 1
ATOM 1291 C C . SER A 1 168 ? -7.431 6.607 1.337 1.00 97.06 168 SER A C 1
ATOM 1293 O O . SER A 1 168 ? -7.571 7.827 1.204 1.00 97.06 168 SER A O 1
ATOM 1295 N N . ASP A 1 169 ? -8.222 5.896 2.134 1.00 97.00 169 ASP A N 1
ATOM 1296 C CA . ASP A 1 169 ? -9.227 6.454 3.036 1.00 97.00 169 ASP A CA 1
ATOM 1297 C C . ASP A 1 169 ? -8.596 6.978 4.330 1.00 97.00 169 ASP A C 1
ATOM 1299 O O . ASP A 1 169 ? -9.120 7.896 4.958 1.00 97.00 169 ASP A O 1
ATOM 1303 N N . GLY A 1 170 ? -7.458 6.431 4.749 1.00 97.06 170 GLY A N 1
ATOM 1304 C CA . GLY A 1 170 ? -6.803 6.853 5.980 1.00 97.06 170 GLY A CA 1
ATOM 1305 C C . GLY A 1 170 ? -5.322 6.518 6.031 1.00 97.06 170 GLY A C 1
ATOM 1306 O O . GLY A 1 170 ? -4.809 5.726 5.242 1.00 97.06 170 GLY A O 1
ATOM 1307 N N . LEU A 1 171 ? -4.649 7.156 6.985 1.00 98.06 171 LEU A N 1
ATOM 1308 C CA . LEU A 1 171 ? -3.238 6.975 7.288 1.00 98.06 171 LEU A CA 1
ATOM 1309 C C . LEU A 1 171 ? -3.088 6.636 8.770 1.00 98.06 171 LEU A C 1
ATOM 1311 O O . LEU A 1 171 ? -3.547 7.400 9.627 1.00 98.06 171 LEU A O 1
ATOM 1315 N N . ILE A 1 172 ? -2.420 5.523 9.050 1.00 98.19 172 ILE A N 1
ATOM 1316 C CA . ILE A 1 172 ? -2.146 5.017 10.392 1.00 98.19 172 ILE A CA 1
ATOM 1317 C C . ILE A 1 172 ? -0.642 5.030 10.648 1.00 98.19 172 ILE A C 1
ATOM 1319 O O . ILE A 1 172 ? 0.145 4.568 9.826 1.00 98.19 172 ILE A O 1
ATOM 1323 N N . GLU A 1 173 ? -0.267 5.517 11.824 1.00 97.81 173 GLU A N 1
ATOM 1324 C CA . GLU A 1 173 ? 1.072 5.372 12.390 1.00 97.81 173 GLU A CA 1
ATOM 1325 C C . GLU A 1 173 ? 1.062 4.232 13.407 1.00 97.81 173 GLU A C 1
ATOM 1327 O O . GLU A 1 173 ? 0.180 4.183 14.270 1.00 97.81 173 GLU A O 1
ATOM 1332 N N . ILE A 1 174 ? 2.044 3.337 13.327 1.00 97.50 174 ILE A N 1
ATOM 1333 C CA . ILE A 1 174 ? 2.289 2.311 14.340 1.00 97.50 174 ILE A CA 1
ATOM 1334 C C . ILE A 1 174 ? 3.629 2.589 15.013 1.00 97.50 174 ILE A C 1
ATOM 1336 O O . ILE A 1 174 ? 4.671 2.648 14.360 1.00 97.50 174 ILE A O 1
ATOM 1340 N N . SER A 1 175 ? 3.590 2.738 16.335 1.00 94.69 175 SER A N 1
ATOM 1341 C CA . SER A 1 175 ? 4.784 2.960 17.156 1.00 94.69 175 SER A CA 1
ATOM 1342 C C .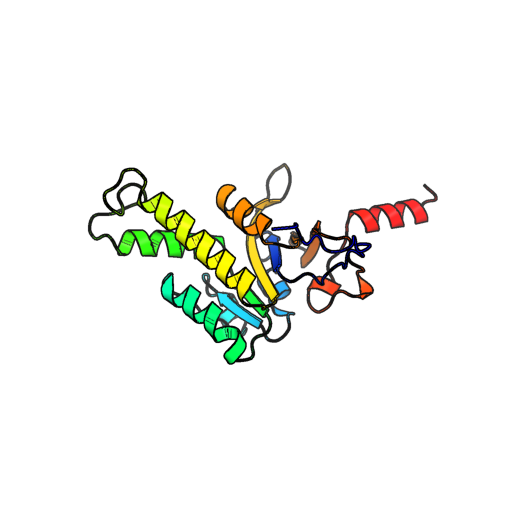 SER A 1 175 ? 5.476 1.651 17.554 1.00 94.69 175 SER A C 1
ATOM 1344 O O . SER A 1 175 ? 4.881 0.576 17.505 1.00 94.69 175 SER A O 1
ATOM 1346 N N . MET A 1 176 ? 6.701 1.745 18.076 1.00 94.00 176 MET A N 1
ATOM 1347 C CA . MET A 1 176 ? 7.448 0.602 18.630 1.00 94.00 176 MET A CA 1
ATOM 1348 C C . MET A 1 176 ? 6.781 -0.077 19.838 1.00 94.00 176 MET A C 1
ATOM 1350 O O . MET A 1 176 ? 7.184 -1.165 20.231 1.00 94.00 176 MET A O 1
ATOM 1354 N N . LYS A 1 177 ? 5.736 0.530 20.417 1.00 93.69 177 LYS A N 1
ATOM 1355 C CA . LYS A 1 177 ? 4.887 -0.096 21.445 1.00 93.69 177 LYS A CA 1
ATOM 1356 C C . LYS A 1 177 ? 3.730 -0.912 20.855 1.00 93.69 177 LYS A C 1
ATOM 1358 O O . LYS A 1 177 ? 2.858 -1.344 21.600 1.00 93.69 177 LYS A O 1
ATOM 1363 N N . HIS A 1 178 ? 3.694 -1.087 19.533 1.00 93.62 178 HIS A N 1
ATOM 1364 C CA . HIS A 1 178 ? 2.606 -1.727 18.786 1.00 93.62 178 HIS A CA 1
ATOM 1365 C C . HIS A 1 178 ? 1.255 -0.999 18.896 1.00 93.62 178 HIS A C 1
ATOM 1367 O O . HIS A 1 178 ? 0.198 -1.582 18.660 1.00 93.62 178 HIS A O 1
ATOM 1373 N N . GLU A 1 179 ? 1.282 0.293 19.235 1.00 94.56 179 GLU A N 1
ATOM 1374 C CA . GLU A 1 179 ? 0.093 1.145 19.270 1.00 94.56 179 GLU A CA 1
ATOM 1375 C C . GLU A 1 179 ? -0.166 1.742 17.884 1.00 94.56 179 GLU A C 1
ATOM 1377 O O . GLU A 1 179 ? 0.708 2.431 17.351 1.00 94.56 179 GLU A O 1
ATOM 1382 N N . ALA A 1 180 ? -1.370 1.525 17.347 1.00 96.69 180 ALA A N 1
ATOM 1383 C CA . ALA A 1 180 ? -1.839 2.107 16.093 1.00 96.69 180 ALA A CA 1
ATOM 1384 C C . ALA A 1 180 ? -2.647 3.392 16.344 1.00 96.69 180 ALA A C 1
ATOM 1386 O O . ALA A 1 180 ? -3.557 3.421 17.185 1.00 96.69 180 ALA A O 1
ATOM 1387 N N . LYS A 1 181 ? -2.330 4.459 15.604 1.00 96.06 181 LYS A N 1
ATOM 1388 C CA . LYS A 1 181 ? -2.974 5.775 15.740 1.00 96.06 181 LYS A CA 1
ATOM 1389 C C . LYS A 1 181 ? -3.346 6.345 14.384 1.00 96.06 181 LYS A C 1
ATOM 1391 O O . LYS A 1 181 ? -2.540 6.325 13.454 1.00 96.06 181 LYS A O 1
ATOM 1396 N N . TRP A 1 182 ? -4.542 6.914 14.284 1.00 96.56 182 TRP A N 1
ATOM 1397 C CA . TRP A 1 182 ? -4.938 7.679 13.109 1.00 96.56 182 TRP A CA 1
ATOM 1398 C C . TRP A 1 182 ? -4.104 8.957 12.993 1.00 96.56 182 TRP A C 1
ATOM 1400 O O . TRP A 1 182 ? -3.983 9.730 13.944 1.00 96.56 182 TRP A O 1
ATOM 1410 N N . LYS A 1 183 ? -3.560 9.199 11.800 1.00 95.50 183 LYS A N 1
ATOM 1411 C CA . LYS A 1 183 ? -2.850 10.436 11.436 1.00 95.50 183 LYS A CA 1
ATOM 1412 C C . LYS A 1 183 ? -3.649 11.279 10.464 1.00 95.50 183 LYS A C 1
ATOM 1414 O O . LYS A 1 183 ? -3.664 12.501 10.572 1.00 95.50 183 LYS A O 1
ATOM 1419 N N . LYS A 1 184 ? -4.314 10.620 9.517 1.00 95.06 184 LYS A N 1
ATOM 1420 C CA . LYS A 1 184 ? -5.265 11.227 8.584 1.00 95.06 184 LYS A CA 1
ATOM 1421 C C . LYS A 1 184 ? -6.434 10.272 8.392 1.00 95.06 184 LYS A C 1
ATOM 1423 O O . LYS A 1 184 ? -6.243 9.057 8.390 1.00 95.06 184 LYS A O 1
ATOM 1428 N N . LYS A 1 185 ? -7.629 10.825 8.216 1.00 93.62 185 LYS A N 1
ATOM 1429 C CA . LYS A 1 185 ? -8.856 10.079 7.929 1.00 93.62 185 LYS A CA 1
ATOM 1430 C C . LYS A 1 185 ? -9.683 10.866 6.923 1.00 93.62 185 LYS A C 1
ATOM 1432 O O . LYS A 1 185 ? -9.795 12.084 7.052 1.00 93.62 185 LYS A O 1
ATOM 1437 N N . ARG A 1 186 ? -10.274 10.176 5.953 1.00 92.06 186 ARG A N 1
ATOM 1438 C CA . ARG A 1 186 ? -11.202 10.754 4.976 1.00 92.06 186 ARG A CA 1
ATOM 1439 C C . ARG A 1 186 ? -12.530 11.123 5.627 1.00 92.06 186 ARG A C 1
ATOM 1441 O O . ARG A 1 186 ? -13.107 12.155 5.299 1.00 92.06 186 ARG A O 1
ATOM 1448 N N . TYR A 1 187 ? -12.979 10.309 6.581 1.00 90.62 187 TYR A N 1
ATOM 1449 C CA . TYR A 1 187 ? -14.191 10.551 7.350 1.00 90.62 187 TYR A CA 1
ATOM 1450 C C . TYR A 1 187 ? -13.939 10.375 8.841 1.00 90.62 187 TYR A C 1
ATOM 1452 O O . TYR A 1 187 ? -13.055 9.634 9.269 1.00 90.62 187 TYR A O 1
ATOM 1460 N N . ASP A 1 188 ? -14.767 11.032 9.648 1.00 88.19 188 ASP A N 1
ATOM 1461 C CA . ASP A 1 188 ? -14.855 10.690 11.058 1.00 88.19 188 ASP A CA 1
ATOM 1462 C C . ASP A 1 188 ? -15.784 9.484 11.233 1.00 88.19 188 ASP A C 1
ATOM 1464 O O . ASP A 1 188 ? -17.012 9.634 11.304 1.00 88.19 188 ASP A O 1
ATOM 1468 N N . TRP A 1 189 ? -15.181 8.294 11.189 1.00 89.38 189 TRP A N 1
ATOM 1469 C CA . TRP A 1 189 ? -15.844 7.018 11.448 1.00 89.38 189 TRP A CA 1
ATOM 1470 C C . TRP A 1 189 ? -16.118 6.822 12.938 1.00 89.38 189 TRP A C 1
ATOM 1472 O O . TRP A 1 189 ? -15.375 7.307 13.798 1.00 89.38 189 TRP A O 1
ATOM 1482 N N . ASP A 1 190 ? -17.187 6.086 13.227 1.00 86.38 190 ASP A N 1
ATOM 1483 C CA . ASP A 1 190 ? -17.484 5.612 14.571 1.00 86.38 190 ASP A CA 1
ATOM 1484 C C . ASP A 1 190 ? -16.568 4.427 14.903 1.00 86.38 190 ASP A C 1
ATOM 1486 O O . ASP A 1 190 ? -16.565 3.418 14.198 1.00 86.38 190 ASP A O 1
ATOM 1490 N N . ALA A 1 191 ? -15.787 4.547 15.978 1.00 84.25 191 ALA A N 1
ATOM 1491 C CA . ALA A 1 191 ? -14.858 3.506 16.404 1.00 84.25 191 ALA A CA 1
ATOM 1492 C C . ALA A 1 191 ? -15.577 2.189 16.739 1.00 84.25 191 ALA A C 1
ATOM 1494 O O . ALA A 1 191 ? -15.013 1.123 16.512 1.00 84.25 191 ALA A O 1
ATOM 1495 N N . ALA A 1 192 ? -16.832 2.252 17.202 1.00 85.69 192 ALA A N 1
ATOM 1496 C CA . ALA A 1 192 ? -17.634 1.067 17.502 1.00 85.69 192 ALA A CA 1
ATOM 1497 C C . ALA A 1 192 ? -18.056 0.279 16.246 1.00 85.69 192 ALA A C 1
ATOM 1499 O O . ALA A 1 192 ? -18.463 -0.875 16.359 1.00 85.69 192 ALA A O 1
ATOM 1500 N N . GLN A 1 193 ? -17.976 0.897 15.062 1.00 86.88 193 GLN A N 1
ATOM 1501 C CA . GLN A 1 193 ? -18.336 0.282 13.780 1.00 86.88 193 GLN A CA 1
ATOM 1502 C C . GLN A 1 193 ? -17.122 -0.263 13.019 1.00 86.88 193 GLN A C 1
ATOM 1504 O O . GLN A 1 193 ? -17.284 -1.017 12.063 1.00 86.88 193 GLN A O 1
ATOM 1509 N N . LEU A 1 194 ? -15.902 0.101 13.426 1.00 90.94 194 LEU A N 1
ATOM 1510 C CA . LEU A 1 194 ? -14.686 -0.402 12.797 1.00 90.94 194 LEU A CA 1
ATOM 1511 C C . LEU A 1 194 ? -14.439 -1.861 13.192 1.00 90.94 194 LEU A C 1
ATOM 1513 O O . LEU A 1 194 ? -14.606 -2.251 14.345 1.00 90.94 194 LEU A O 1
ATOM 1517 N N . THR A 1 195 ? -13.992 -2.665 12.230 1.00 90.19 195 THR A N 1
ATOM 1518 C CA . THR A 1 195 ? -13.765 -4.106 12.403 1.00 90.19 195 THR A CA 1
ATOM 1519 C C . THR A 1 195 ? -12.312 -4.496 12.137 1.00 90.19 195 THR A C 1
ATOM 1521 O O . THR A 1 195 ? -11.503 -3.707 11.631 1.00 90.19 195 THR A O 1
ATOM 1524 N N . GLY A 1 196 ? -11.965 -5.733 12.505 1.00 91.38 196 GLY A N 1
ATOM 1525 C CA . GLY A 1 196 ? -10.637 -6.305 12.292 1.00 91.38 196 GLY A CA 1
ATOM 1526 C C . GLY A 1 196 ? -9.530 -5.445 12.922 1.00 91.38 196 GLY A C 1
ATOM 1527 O O . GLY A 1 196 ? -9.646 -5.047 14.087 1.00 91.38 196 GLY A O 1
ATOM 1528 N N . PRO A 1 197 ? -8.454 -5.115 12.187 1.00 94.00 197 PRO A N 1
ATOM 1529 C CA . PRO A 1 197 ? -7.361 -4.325 12.744 1.00 94.00 197 PRO A CA 1
ATOM 1530 C C . PRO A 1 197 ? -7.754 -2.878 13.059 1.00 94.00 197 PRO A C 1
ATOM 1532 O O . PRO A 1 197 ? -7.168 -2.271 13.955 1.00 94.00 197 PRO A O 1
ATOM 1535 N N . LEU A 1 198 ? -8.765 -2.332 12.376 1.00 95.12 198 LEU A N 1
ATOM 1536 C CA . LEU A 1 198 ? -9.169 -0.932 12.518 1.00 95.12 198 LEU A CA 1
ATOM 1537 C C . LEU A 1 198 ? -9.917 -0.647 13.826 1.00 95.12 198 LEU A C 1
ATOM 1539 O O . LEU A 1 198 ? -9.878 0.483 14.306 1.00 95.12 198 LEU A O 1
ATOM 1543 N N . ALA A 1 199 ? -10.524 -1.670 14.435 1.00 91.94 199 ALA A N 1
ATOM 1544 C CA . ALA A 1 199 ? -11.239 -1.564 15.710 1.00 91.94 199 ALA A CA 1
ATOM 1545 C C . ALA A 1 199 ? -10.350 -1.082 16.873 1.00 91.94 199 ALA A C 1
ATOM 1547 O O . ALA A 1 199 ? -10.839 -0.504 17.837 1.00 91.94 199 ALA A O 1
ATOM 1548 N N . ASN A 1 200 ? -9.034 -1.310 16.782 1.00 89.50 200 ASN A N 1
ATOM 1549 C CA . ASN A 1 200 ? -8.071 -0.994 17.842 1.00 89.50 200 ASN A CA 1
ATOM 1550 C C . ASN A 1 200 ? -7.204 0.236 17.521 1.00 89.50 200 ASN A C 1
ATOM 1552 O O . ASN A 1 200 ? -6.164 0.443 18.149 1.00 89.50 200 ASN A O 1
ATOM 1556 N N . VAL A 1 201 ? -7.587 1.034 16.521 1.00 94.00 201 VAL A N 1
ATOM 1557 C CA . VAL A 1 201 ? -6.827 2.222 16.114 1.00 94.00 201 VAL A CA 1
ATOM 1558 C C . VAL A 1 201 ? -7.326 3.428 16.893 1.00 94.00 201 VAL A C 1
ATOM 1560 O O . VAL A 1 201 ? -8.483 3.832 16.783 1.00 94.00 201 VAL A O 1
ATOM 1563 N N . THR A 1 202 ? -6.431 4.032 17.666 1.00 92.69 202 THR A N 1
ATOM 1564 C CA . THR A 1 202 ? -6.775 5.191 18.495 1.00 92.69 202 THR A CA 1
ATOM 1565 C C . THR A 1 202 ? -6.872 6.471 17.669 1.00 92.69 202 THR A C 1
ATOM 1567 O O . THR A 1 202 ? -6.122 6.674 16.711 1.00 92.69 202 THR A O 1
ATOM 1570 N N . ASP A 1 203 ? -7.791 7.357 18.053 1.00 90.38 203 ASP A N 1
ATOM 1571 C CA . ASP A 1 203 ? -7.898 8.715 17.519 1.00 90.38 203 ASP A CA 1
ATOM 1572 C C . ASP A 1 203 ? -7.317 9.715 18.536 1.00 90.38 203 ASP A C 1
ATOM 1574 O O . ASP A 1 203 ? -7.951 9.979 19.562 1.00 90.38 203 ASP A O 1
ATOM 1578 N N . PRO A 1 204 ? -6.118 10.278 18.288 1.00 85.38 204 PRO A N 1
ATOM 1579 C CA . PRO A 1 204 ? -5.471 11.187 19.230 1.00 85.38 204 PRO A CA 1
ATOM 1580 C C . PRO A 1 204 ? -6.268 12.465 19.511 1.00 85.38 204 PRO A C 1
ATOM 1582 O O . PRO A 1 204 ? -6.142 13.023 20.602 1.00 85.38 204 PRO A O 1
ATOM 1585 N N . LEU A 1 205 ? -7.064 12.945 18.547 1.00 81.00 205 LEU A N 1
ATOM 1586 C CA . LEU A 1 205 ? -7.863 14.159 18.720 1.00 81.00 205 LEU A CA 1
ATOM 1587 C C . LEU A 1 205 ? -9.021 13.887 19.677 1.00 81.00 205 LEU A C 1
ATOM 1589 O O . LEU A 1 205 ? -9.160 14.598 20.670 1.00 81.00 205 LEU A O 1
ATOM 1593 N N . LYS A 1 206 ? -9.767 12.799 19.452 1.00 81.12 206 LYS A N 1
ATOM 1594 C CA . LYS A 1 206 ? -10.855 12.388 20.354 1.00 81.12 206 LYS A CA 1
ATOM 1595 C C . LYS A 1 206 ? -10.341 12.046 21.749 1.00 81.12 206 LYS A C 1
ATOM 1597 O O . LYS A 1 206 ? -10.897 12.526 22.729 1.00 81.12 206 LYS A O 1
ATOM 1602 N N . ALA A 1 207 ? -9.222 11.326 21.848 1.00 80.06 207 ALA A N 1
ATOM 1603 C CA . ALA A 1 207 ? -8.608 11.007 23.137 1.00 80.06 207 ALA A CA 1
ATOM 1604 C C . ALA A 1 207 ? -8.192 12.269 23.917 1.00 80.06 207 ALA A C 1
ATOM 1606 O O . ALA A 1 207 ? -8.304 12.323 25.142 1.00 80.06 207 ALA A O 1
ATOM 1607 N N . 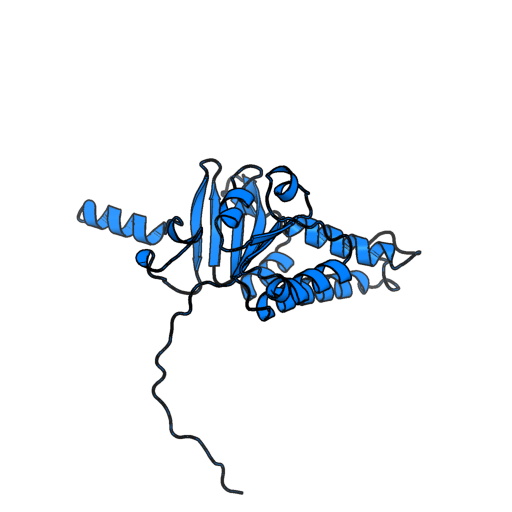LYS A 1 208 ? -7.721 13.311 23.218 1.00 81.88 208 LYS A N 1
ATOM 1608 C CA . LYS A 1 208 ? -7.406 14.602 23.839 1.00 81.88 208 LYS A CA 1
ATOM 1609 C C . LYS A 1 208 ? -8.672 15.329 24.296 1.00 81.88 208 LYS A C 1
ATOM 1611 O O . LYS A 1 208 ? -8.674 15.871 25.396 1.00 81.88 208 LYS A O 1
ATOM 1616 N N . GLU A 1 209 ? -9.722 15.345 23.480 1.00 83.12 209 GLU A N 1
ATOM 1617 C CA . GLU A 1 209 ? -11.010 15.966 23.819 1.00 83.12 209 GLU A CA 1
ATOM 1618 C C . GLU A 1 209 ? -11.691 15.289 25.013 1.00 83.12 209 GLU A C 1
ATOM 1620 O O . GLU A 1 209 ? -12.186 15.975 25.903 1.00 83.12 209 GLU A O 1
ATOM 1625 N N . GLU A 1 210 ? -11.692 13.958 25.070 1.00 82.38 210 GLU A N 1
ATOM 1626 C CA . GLU A 1 210 ? -12.218 13.189 26.204 1.00 82.38 210 GLU A CA 1
ATOM 1627 C C . GLU A 1 210 ? -11.450 13.501 27.484 1.00 82.38 210 GLU A C 1
ATOM 1629 O O . GLU A 1 210 ? -12.053 13.832 28.502 1.00 82.38 210 GLU A O 1
ATOM 1634 N N . LYS A 1 211 ? -10.116 13.522 27.410 1.00 80.81 211 LYS A N 1
ATOM 1635 C CA . LYS A 1 211 ? -9.272 13.881 28.551 1.00 80.81 211 LYS A CA 1
ATOM 1636 C C . LYS A 1 211 ? -9.501 15.320 29.024 1.00 80.81 211 LYS A C 1
ATOM 1638 O O . LYS A 1 211 ? -9.453 15.581 30.220 1.00 80.81 211 LYS A O 1
ATOM 1643 N N . LEU A 1 212 ? -9.739 16.262 28.110 1.00 83.38 212 LEU A N 1
ATOM 1644 C CA . LEU A 1 212 ? -10.083 17.643 28.470 1.00 83.38 212 LEU A CA 1
ATOM 1645 C C . LEU A 1 212 ? -11.447 17.711 29.168 1.00 83.38 212 LEU A C 1
ATOM 1647 O O . LEU A 1 212 ? -11.544 18.320 30.232 1.00 83.38 212 LEU A O 1
ATOM 1651 N N . LYS A 1 213 ? -12.450 16.985 28.658 1.00 84.81 213 LYS A N 1
ATOM 1652 C CA . LYS A 1 213 ? -13.771 16.869 29.295 1.00 84.81 213 LYS A CA 1
ATOM 1653 C C . LYS A 1 213 ? -13.697 16.260 30.696 1.00 84.81 213 LYS A C 1
ATOM 1655 O O . LYS A 1 213 ? -14.351 16.766 31.602 1.00 84.81 213 LYS A O 1
ATOM 1660 N N . GLU A 1 214 ? -12.895 15.213 30.897 1.00 85.19 214 GLU A N 1
ATOM 1661 C CA . GLU A 1 214 ? -12.658 14.610 32.221 1.00 85.19 214 GLU A CA 1
ATOM 1662 C C . GLU A 1 214 ? -12.007 15.591 33.204 1.00 85.19 214 GLU A C 1
ATOM 1664 O O . GLU A 1 214 ? -12.284 15.554 34.402 1.00 85.19 214 GLU A O 1
ATOM 1669 N N . LEU A 1 215 ? -11.167 16.495 32.695 1.00 85.81 215 LEU A N 1
ATOM 1670 C CA . LEU A 1 215 ? -10.536 17.564 33.468 1.00 85.81 215 LEU A CA 1
ATOM 1671 C C . LEU A 1 215 ? -11.443 18.795 33.653 1.00 85.81 215 LEU A C 1
ATOM 1673 O O . LEU A 1 215 ? -11.028 19.751 34.307 1.00 85.81 215 LEU A O 1
ATOM 1677 N N . GLY A 1 216 ? -12.666 18.778 33.110 1.00 76.25 216 GLY A N 1
ATOM 1678 C CA . GLY A 1 216 ? -13.619 19.888 33.181 1.00 76.25 216 GLY A CA 1
ATOM 1679 C C . GLY A 1 216 ? -13.199 21.131 32.389 1.00 76.25 216 GLY A C 1
ATOM 1680 O O . GLY A 1 216 ? -13.634 22.231 32.735 1.00 76.25 216 GLY A O 1
ATOM 1681 N N . LEU A 1 217 ? -12.336 20.960 31.379 1.00 60.84 217 LEU A N 1
ATOM 1682 C CA . LEU A 1 217 ? -11.787 22.010 30.511 1.00 60.84 217 LEU A CA 1
ATOM 1683 C C . LEU A 1 217 ? -12.434 22.014 29.122 1.00 60.84 217 LEU A C 1
ATOM 1685 O O . LEU A 1 217 ? -12.775 20.922 28.610 1.00 60.84 217 LEU A O 1
#

Foldseek 3Di:
DDDDDDDDDDDDDDDDAFQEEEEEEAVQLCQLVLQQLDDQEEECACPCVNVVVVHNYDDDQALVSLLVCLQCVVVVPHQEYEYHAPVSVLVSLFVNQQVVDPPHPGLQPGPNHPNPSVVSSVVSLLVSLVSNLPSNHRYYHYFYWDQDPVGTDTPPDPVSVVSSVVSGQFYWYRYSVRAIETPDGVDDDDLVPDDGSSVRYDYPVVVVVVVVVVVVD